Protein AF-A0AAV4AWX3-F1 (afdb_monomer)

Organism: NCBI:txid259542

Structure (mmCIF, N/CA/C/O backbone):
data_AF-A0AAV4AWX3-F1
#
_entry.id   AF-A0AAV4AWX3-F1
#
loop_
_atom_site.group_PDB
_atom_site.id
_atom_site.type_symbol
_atom_site.label_atom_id
_atom_site.label_alt_id
_atom_site.label_comp_id
_atom_site.label_asym_id
_atom_site.label_entity_id
_atom_site.label_seq_id
_atom_site.pdbx_PDB_ins_code
_atom_site.Cartn_x
_atom_site.Cartn_y
_atom_site.Cartn_z
_atom_site.occupancy
_atom_site.B_iso_or_equiv
_atom_site.auth_seq_id
_atom_site.auth_comp_id
_atom_site.auth_asym_id
_atom_site.auth_atom_id
_atom_site.pdbx_PDB_model_num
ATOM 1 N N . MET A 1 1 ? 16.567 2.671 -26.437 1.00 56.06 1 MET A N 1
ATOM 2 C CA . MET A 1 1 ? 15.657 2.953 -25.307 1.00 56.06 1 MET A CA 1
ATOM 3 C C . MET A 1 1 ? 14.662 4.004 -25.756 1.00 56.06 1 MET A C 1
ATOM 5 O O . MET A 1 1 ? 15.088 5.079 -26.160 1.00 56.06 1 MET A O 1
ATOM 9 N N . ASN A 1 2 ? 13.369 3.682 -25.748 1.00 68.31 2 ASN A N 1
ATOM 10 C CA . ASN A 1 2 ? 12.314 4.630 -26.107 1.00 68.31 2 ASN A CA 1
ATOM 11 C C . ASN A 1 2 ? 12.143 5.653 -24.974 1.00 68.31 2 ASN A C 1
ATOM 13 O O . ASN A 1 2 ? 12.174 5.275 -23.804 1.00 68.31 2 ASN A O 1
ATOM 17 N N . PHE A 1 3 ? 11.945 6.932 -25.306 1.00 68.88 3 PHE A N 1
ATOM 18 C CA . PHE A 1 3 ? 11.719 8.015 -24.333 1.00 68.88 3 PHE A CA 1
ATOM 19 C C . PHE A 1 3 ? 10.594 7.677 -23.328 1.00 68.88 3 PHE A C 1
ATOM 21 O O . PHE A 1 3 ? 10.719 7.952 -22.138 1.00 68.88 3 PHE A O 1
ATOM 28 N N . SER A 1 4 ? 9.561 6.963 -23.795 1.00 74.25 4 SER A N 1
ATOM 29 C CA . SER A 1 4 ? 8.458 6.419 -22.987 1.00 74.25 4 SER A CA 1
ATOM 30 C C . SER A 1 4 ? 8.923 5.558 -21.799 1.00 74.25 4 SER A C 1
ATOM 32 O O . SER A 1 4 ? 8.444 5.733 -20.679 1.00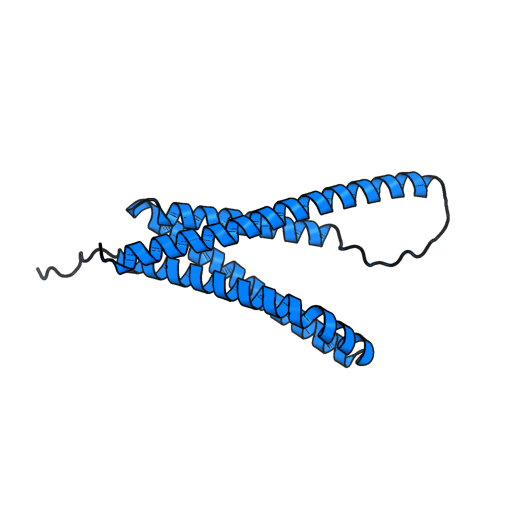 74.25 4 SER A O 1
ATOM 34 N N . SER A 1 5 ? 9.918 4.690 -22.008 1.00 78.25 5 SER A N 1
ATOM 35 C CA . SER A 1 5 ? 10.399 3.740 -20.994 1.00 78.25 5 SER A CA 1
ATOM 36 C C . SER A 1 5 ? 11.108 4.436 -19.830 1.00 78.25 5 SER A C 1
ATOM 38 O O . SER A 1 5 ? 10.926 4.095 -18.661 1.00 78.25 5 SER A O 1
ATOM 40 N N . ILE A 1 6 ? 11.893 5.471 -20.144 1.00 83.81 6 ILE A N 1
ATOM 41 C CA . ILE A 1 6 ? 12.617 6.262 -19.143 1.00 83.81 6 ILE A CA 1
ATOM 42 C C . ILE A 1 6 ? 11.616 7.030 -18.275 1.00 83.81 6 ILE A C 1
ATOM 44 O O . ILE A 1 6 ? 11.702 6.978 -17.048 1.00 83.81 6 ILE A O 1
ATOM 48 N N . CYS A 1 7 ? 10.628 7.683 -18.896 1.00 86.12 7 CYS A N 1
ATOM 49 C CA . CYS A 1 7 ? 9.566 8.379 -18.172 1.00 86.12 7 CYS A CA 1
ATOM 50 C C . CYS A 1 7 ? 8.780 7.432 -17.252 1.00 86.12 7 CYS A C 1
ATOM 52 O O . CYS A 1 7 ? 8.539 7.779 -16.096 1.00 86.12 7 CYS A O 1
ATOM 54 N N . CYS A 1 8 ? 8.436 6.228 -17.724 1.00 86.94 8 CYS A N 1
ATOM 55 C CA . CYS A 1 8 ? 7.712 5.234 -16.929 1.00 86.94 8 CYS A CA 1
ATOM 56 C C . CYS A 1 8 ? 8.514 4.775 -15.697 1.00 86.94 8 CYS A C 1
ATOM 58 O O . CYS A 1 8 ? 7.974 4.734 -14.592 1.00 86.94 8 CYS A O 1
ATOM 60 N N . ARG A 1 9 ? 9.824 4.527 -15.849 1.00 89.81 9 ARG A N 1
ATOM 61 C CA . ARG A 1 9 ? 10.717 4.174 -14.729 1.00 89.81 9 ARG A CA 1
ATOM 62 C C . ARG A 1 9 ? 10.801 5.285 -13.682 1.00 89.81 9 ARG A C 1
ATOM 64 O O . ARG A 1 9 ? 10.639 5.012 -12.496 1.00 89.81 9 ARG A O 1
ATOM 71 N N . PHE A 1 10 ? 11.006 6.538 -14.097 1.00 90.75 10 PHE A N 1
ATOM 72 C CA . PHE A 1 10 ? 11.053 7.677 -13.167 1.00 90.75 10 PHE A CA 1
ATOM 73 C C . PHE A 1 10 ? 9.728 7.888 -12.431 1.00 90.75 10 PHE A C 1
ATOM 75 O O . PHE A 1 10 ? 9.718 8.156 -11.226 1.00 90.75 10 PHE A O 1
ATOM 82 N N . PHE A 1 11 ? 8.615 7.745 -13.146 1.00 91.75 11 PHE A N 1
ATOM 83 C CA . PHE A 1 11 ? 7.279 7.813 -12.569 1.00 91.75 11 PHE A CA 1
ATOM 84 C C . PHE A 1 11 ? 7.060 6.712 -11.524 1.00 91.75 11 PHE A C 1
ATOM 86 O O . PHE A 1 11 ? 6.659 7.013 -10.399 1.00 91.75 11 PHE A O 1
ATOM 93 N N . LEU A 1 12 ? 7.407 5.462 -11.852 1.00 92.06 12 LEU A N 1
ATOM 94 C CA . LEU A 1 12 ? 7.281 4.329 -10.937 1.00 92.06 12 LEU A CA 1
ATOM 95 C C . LEU A 1 12 ? 8.134 4.524 -9.676 1.00 92.06 12 LEU A C 1
ATOM 97 O O . LEU A 1 12 ? 7.641 4.302 -8.571 1.00 92.06 12 LEU A O 1
ATOM 101 N N . VAL A 1 13 ? 9.375 4.999 -9.818 1.00 94.06 13 VAL A N 1
ATOM 102 C CA . VAL A 1 13 ? 10.249 5.318 -8.674 1.00 94.06 13 VAL A CA 1
ATOM 103 C C . VAL A 1 13 ? 9.636 6.413 -7.805 1.00 94.06 13 VAL A C 1
ATOM 105 O O . VAL A 1 13 ? 9.622 6.285 -6.584 1.00 94.06 13 VAL A O 1
ATOM 108 N N . THR A 1 14 ? 9.091 7.465 -8.418 1.00 94.69 14 THR A N 1
ATOM 109 C CA . THR A 1 14 ? 8.509 8.600 -7.690 1.00 94.69 14 THR A CA 1
ATOM 110 C C . THR A 1 14 ? 7.284 8.173 -6.885 1.00 94.69 14 THR A C 1
ATOM 112 O O . THR A 1 14 ? 7.194 8.492 -5.701 1.00 94.69 14 THR A O 1
ATOM 115 N N . ILE A 1 15 ? 6.367 7.400 -7.478 1.00 93.81 15 ILE A N 1
ATOM 116 C CA . ILE A 1 15 ? 5.193 6.902 -6.749 1.00 93.81 15 ILE A CA 1
ATOM 117 C C . ILE A 1 15 ? 5.610 5.945 -5.631 1.00 93.81 15 ILE A C 1
ATOM 119 O O . ILE A 1 15 ? 5.149 6.101 -4.504 1.00 93.81 15 ILE A O 1
ATOM 123 N N . ASN A 1 16 ? 6.510 4.992 -5.896 1.00 94.06 16 ASN A N 1
ATOM 124 C CA . ASN A 1 16 ? 6.987 4.076 -4.854 1.00 94.06 16 ASN A CA 1
ATOM 125 C C . ASN A 1 16 ? 7.718 4.803 -3.721 1.00 94.06 16 ASN A C 1
ATOM 127 O O . ASN A 1 16 ? 7.613 4.381 -2.577 1.00 94.06 16 ASN A O 1
ATOM 131 N N . LEU A 1 17 ? 8.404 5.915 -3.995 1.00 95.38 17 LEU A N 1
ATOM 132 C CA . LEU A 1 17 ? 9.012 6.732 -2.948 1.00 95.38 17 LEU A CA 1
ATOM 133 C C . LEU A 1 17 ? 7.954 7.413 -2.066 1.00 95.38 17 LEU A C 1
ATOM 135 O O . LEU A 1 17 ? 8.098 7.430 -0.846 1.00 95.38 17 LEU A O 1
ATOM 139 N N . ILE A 1 18 ? 6.881 7.939 -2.664 1.00 93.62 18 ILE A N 1
ATOM 140 C CA . ILE A 1 18 ? 5.762 8.534 -1.916 1.00 93.62 18 ILE A CA 1
ATOM 141 C C . ILE A 1 18 ? 5.104 7.472 -1.027 1.00 93.62 18 ILE A C 1
ATOM 143 O O . ILE A 1 18 ? 4.940 7.690 0.173 1.00 93.62 18 ILE A O 1
ATOM 147 N N . VAL A 1 19 ? 4.776 6.308 -1.593 1.00 92.44 19 VAL A N 1
ATOM 148 C CA . VAL A 1 19 ? 4.147 5.203 -0.852 1.00 92.44 19 VAL A CA 1
ATOM 149 C C . VAL A 1 19 ? 5.084 4.651 0.230 1.00 92.44 19 VAL A C 1
ATOM 151 O O . VAL A 1 19 ? 4.631 4.367 1.336 1.00 92.44 19 VAL A O 1
ATOM 154 N N . LEU A 1 20 ? 6.397 4.601 -0.018 1.00 95.06 20 LEU A N 1
ATOM 155 C CA . LEU A 1 20 ? 7.395 4.232 0.989 1.00 95.06 20 LEU A CA 1
ATOM 156 C C . LEU A 1 20 ? 7.380 5.190 2.186 1.00 95.06 20 LEU A C 1
ATOM 158 O O . LEU A 1 20 ? 7.407 4.733 3.326 1.00 95.06 20 LEU A O 1
ATOM 162 N N . ILE A 1 21 ? 7.309 6.504 1.949 1.00 94.81 21 ILE A N 1
ATOM 163 C CA . ILE A 1 21 ? 7.209 7.495 3.032 1.00 94.81 21 ILE A CA 1
ATOM 164 C C . ILE A 1 21 ? 5.951 7.233 3.869 1.00 94.81 21 ILE A C 1
ATOM 166 O O . ILE A 1 21 ? 6.035 7.208 5.097 1.00 94.81 21 ILE A O 1
ATOM 170 N N . PHE A 1 22 ? 4.807 6.965 3.231 1.00 91.38 22 PHE A N 1
ATOM 171 C CA . PHE A 1 22 ? 3.586 6.583 3.948 1.00 91.38 22 PHE A CA 1
ATOM 172 C C . PHE A 1 22 ? 3.759 5.289 4.751 1.00 91.38 22 PHE A C 1
ATOM 174 O O . PHE A 1 22 ? 3.390 5.255 5.925 1.00 91.38 22 PHE A O 1
ATOM 181 N N . GLY A 1 23 ? 4.374 4.256 4.171 1.00 92.94 23 GLY A N 1
ATOM 182 C CA . GLY A 1 23 ? 4.681 3.004 4.864 1.00 92.94 23 GLY A CA 1
ATOM 183 C C . GLY A 1 23 ? 5.539 3.221 6.113 1.00 92.94 23 GLY A C 1
ATOM 184 O O . GLY A 1 23 ? 5.206 2.723 7.189 1.0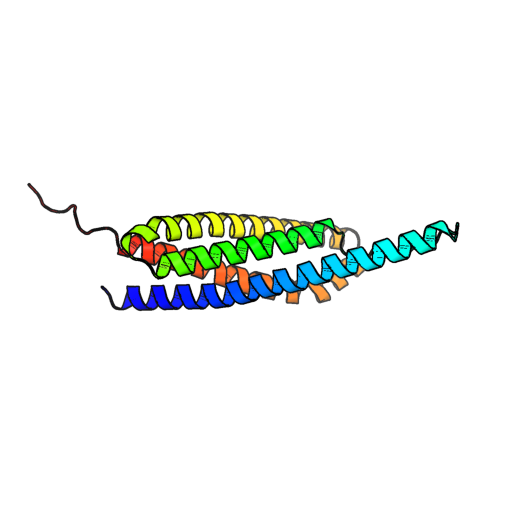0 92.94 23 GLY A O 1
ATOM 185 N N . VAL A 1 24 ? 6.585 4.044 6.015 1.00 95.88 24 VAL A N 1
ATOM 186 C CA . VAL A 1 24 ? 7.445 4.403 7.155 1.00 95.88 24 VAL A CA 1
ATOM 187 C C . VAL A 1 24 ? 6.665 5.166 8.226 1.00 95.88 24 VAL A C 1
ATOM 189 O O . VAL A 1 24 ? 6.804 4.859 9.411 1.00 95.88 24 VAL A O 1
ATOM 192 N N . LEU A 1 25 ? 5.804 6.114 7.844 1.00 94.00 25 LEU A N 1
ATOM 193 C CA . LEU A 1 25 ? 4.949 6.830 8.798 1.00 94.00 25 LEU A CA 1
ATOM 194 C C . LEU A 1 25 ? 3.987 5.882 9.530 1.00 94.00 25 LEU A C 1
ATOM 196 O O . LEU A 1 25 ? 3.813 6.011 10.743 1.00 94.00 25 LEU A O 1
ATOM 200 N N . ILE A 1 26 ? 3.410 4.899 8.829 1.00 92.62 26 ILE A N 1
ATOM 201 C CA . ILE A 1 26 ? 2.574 3.853 9.439 1.00 92.62 26 ILE A CA 1
ATOM 202 C C . ILE A 1 26 ? 3.387 3.041 10.453 1.00 92.62 26 ILE A C 1
ATOM 204 O O . ILE A 1 26 ? 2.909 2.806 11.562 1.00 92.62 26 ILE A O 1
ATOM 208 N N . ILE A 1 27 ? 4.621 2.656 10.117 1.00 94.94 27 ILE A N 1
ATOM 209 C CA . ILE A 1 27 ? 5.500 1.900 11.021 1.00 94.94 27 ILE A CA 1
ATOM 210 C C . ILE A 1 27 ? 5.818 2.707 12.284 1.00 94.94 27 ILE A C 1
ATOM 212 O O . ILE A 1 27 ? 5.694 2.182 13.393 1.00 94.94 27 ILE A O 1
ATOM 216 N N . VAL A 1 28 ? 6.203 3.978 12.138 1.00 96.06 28 VAL A N 1
ATOM 217 C CA . VAL A 1 28 ? 6.548 4.857 13.269 1.00 96.06 28 VAL A CA 1
ATOM 218 C C . VAL A 1 28 ? 5.340 5.067 14.183 1.00 96.06 28 VAL A C 1
ATOM 220 O O . VAL A 1 28 ? 5.442 4.874 15.398 1.00 96.06 28 VAL A O 1
ATOM 223 N N . ASN A 1 29 ? 4.180 5.392 13.609 1.00 92.31 29 ASN A N 1
ATOM 224 C CA . ASN A 1 29 ? 2.951 5.595 14.375 1.00 92.31 29 ASN A CA 1
ATOM 225 C C . ASN A 1 29 ? 2.476 4.299 15.042 1.00 92.31 29 ASN A C 1
ATOM 227 O O . ASN A 1 29 ? 2.130 4.308 16.223 1.00 92.31 29 ASN A O 1
ATOM 231 N N . GLY A 1 30 ? 2.511 3.174 14.323 1.00 91.94 30 GLY A N 1
ATOM 232 C CA . GLY A 1 30 ? 2.124 1.865 14.847 1.00 91.94 30 GLY A CA 1
ATOM 233 C C . GLY A 1 30 ? 3.023 1.412 15.996 1.00 91.94 30 GLY A C 1
ATOM 234 O O . GLY A 1 30 ? 2.527 0.991 17.038 1.00 91.94 30 GLY A O 1
ATOM 235 N N . THR A 1 31 ? 4.340 1.575 15.856 1.00 94.12 31 THR A N 1
ATOM 236 C CA . THR A 1 31 ? 5.308 1.235 16.912 1.00 94.12 31 THR A CA 1
ATOM 237 C C . THR A 1 31 ? 5.103 2.107 18.150 1.00 94.12 31 THR A C 1
ATOM 239 O O . THR A 1 31 ? 5.056 1.588 19.264 1.00 94.12 31 THR A O 1
ATOM 242 N N . THR A 1 32 ? 4.902 3.415 17.964 1.00 94.06 32 THR A N 1
ATOM 243 C CA . THR A 1 32 ? 4.625 4.351 19.068 1.00 94.06 32 THR A CA 1
ATOM 244 C C . THR A 1 32 ? 3.327 3.987 19.793 1.00 94.06 32 THR A C 1
ATOM 246 O O . THR A 1 32 ? 3.294 3.930 21.021 1.00 94.06 32 THR A O 1
ATOM 249 N N . ALA A 1 33 ? 2.266 3.659 19.049 1.00 90.12 33 ALA A N 1
ATOM 250 C CA . ALA A 1 33 ? 0.998 3.219 19.624 1.00 90.12 33 ALA A CA 1
ATOM 251 C C . ALA A 1 33 ? 1.136 1.907 20.416 1.00 90.12 33 ALA A C 1
ATOM 253 O O . ALA A 1 33 ? 0.541 1.774 21.483 1.00 90.12 33 ALA A O 1
ATOM 254 N N . ILE A 1 34 ? 1.943 0.958 19.932 1.00 91.38 34 ILE A N 1
ATOM 255 C CA . ILE A 1 34 ? 2.225 -0.307 20.628 1.00 91.38 34 ILE A CA 1
ATOM 256 C C . ILE A 1 34 ? 2.974 -0.067 21.944 1.00 91.38 34 ILE A C 1
ATOM 258 O O . ILE A 1 34 ? 2.621 -0.678 22.955 1.00 91.38 34 ILE A O 1
ATOM 262 N N . ILE A 1 35 ? 3.981 0.813 21.947 1.00 91.44 35 ILE A N 1
ATOM 263 C CA . ILE A 1 35 ? 4.739 1.169 23.158 1.00 91.44 35 ILE A CA 1
ATOM 264 C C . ILE A 1 35 ? 3.799 1.796 24.191 1.00 91.44 35 ILE A C 1
ATOM 266 O O . ILE A 1 35 ? 3.699 1.285 25.306 1.00 91.44 35 ILE A O 1
ATOM 270 N N . ASN A 1 36 ? 3.024 2.806 23.789 1.00 89.81 36 ASN A N 1
ATOM 271 C CA . ASN A 1 36 ? 2.065 3.473 24.672 1.00 89.81 36 ASN A CA 1
ATOM 272 C C . ASN A 1 36 ? 0.999 2.501 25.203 1.00 89.81 36 ASN A C 1
ATOM 274 O O . ASN A 1 36 ? 0.631 2.552 26.375 1.00 89.81 36 ASN A O 1
ATOM 278 N N . TYR A 1 37 ? 0.503 1.587 24.361 1.00 86.44 37 TYR A N 1
ATOM 279 C CA . TYR A 1 37 ? -0.448 0.559 24.789 1.00 86.44 37 TYR A CA 1
ATOM 280 C C . TYR A 1 37 ? 0.156 -0.354 25.864 1.00 86.44 37 TYR A C 1
ATOM 282 O O . TYR A 1 37 ? -0.513 -0.684 26.847 1.00 86.44 37 TYR A O 1
ATOM 290 N N . LYS A 1 38 ? 1.425 -0.747 25.700 1.00 85.88 38 LYS A N 1
ATOM 291 C CA . LYS A 1 38 ? 2.133 -1.593 26.664 1.00 85.88 38 LYS A CA 1
ATOM 292 C C . LYS A 1 38 ? 2.344 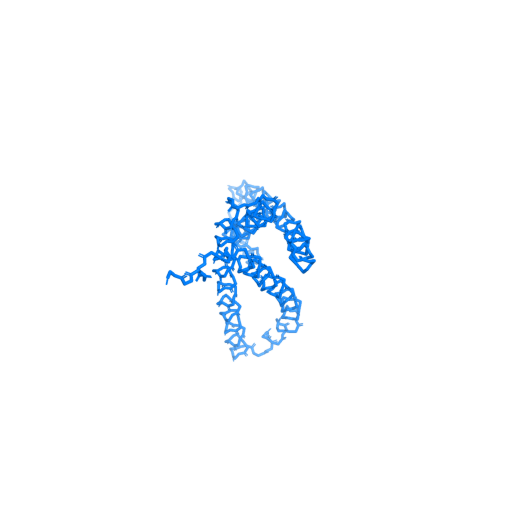-0.874 28.001 1.00 85.88 38 LYS A C 1
ATOM 294 O O . LYS A 1 38 ? 1.995 -1.444 29.031 1.00 85.88 38 LYS A O 1
ATOM 299 N N . GLU A 1 39 ? 2.825 0.368 27.984 1.00 86.44 39 GLU A N 1
ATOM 300 C CA . GLU A 1 39 ? 3.041 1.175 29.198 1.00 86.44 39 GLU A CA 1
ATOM 301 C C . GLU A 1 39 ? 1.736 1.423 29.973 1.00 86.44 39 GLU A C 1
ATOM 303 O O . GLU A 1 39 ? 1.680 1.264 31.197 1.00 86.44 39 GLU A O 1
ATOM 308 N N . ASN A 1 40 ? 0.646 1.724 29.263 1.00 82.00 40 ASN A N 1
ATOM 309 C CA . ASN A 1 40 ? -0.669 1.910 29.879 1.00 82.00 40 ASN A CA 1
ATOM 310 C C . ASN A 1 40 ? -1.237 0.600 30.452 1.00 82.00 40 ASN A C 1
ATOM 312 O O . ASN A 1 40 ? -1.900 0.606 31.483 1.00 82.00 40 ASN A O 1
ATOM 316 N N . THR A 1 41 ? -0.958 -0.546 29.827 1.00 77.56 41 THR A N 1
ATOM 317 C CA . THR A 1 41 ? -1.424 -1.845 30.340 1.00 77.56 41 THR A CA 1
ATOM 318 C C . THR A 1 41 ? -0.635 -2.287 31.577 1.00 77.56 41 THR A C 1
ATOM 320 O O . THR A 1 41 ? -1.213 -2.836 32.516 1.00 77.56 41 THR A O 1
ATOM 323 N N . GLU A 1 42 ? 0.681 -2.068 31.597 1.00 75.25 42 GLU A N 1
ATOM 324 C CA . GLU A 1 42 ? 1.537 -2.422 32.738 1.00 75.25 42 GLU A CA 1
ATOM 325 C C . GLU A 1 42 ? 1.254 -1.538 33.962 1.00 75.25 42 GLU A C 1
ATOM 327 O O . GLU A 1 42 ? 1.134 -2.060 35.072 1.00 75.25 42 GLU A O 1
ATOM 332 N N . SER A 1 43 ? 1.041 -0.234 33.760 1.00 68.12 43 SER A N 1
ATOM 333 C CA . SER A 1 43 ? 0.640 0.684 34.837 1.00 68.12 43 SER A CA 1
ATOM 334 C C . SER A 1 43 ? -0.738 0.345 35.419 1.00 68.12 43 SER A C 1
ATOM 336 O O . SER A 1 43 ? -0.899 0.344 36.639 1.00 68.12 43 SER A O 1
ATOM 338 N N . VAL A 1 44 ? -1.716 -0.033 34.587 1.00 63.41 44 VAL A N 1
ATOM 339 C CA . VAL A 1 44 ? -3.037 -0.475 35.068 1.00 63.41 44 VAL A CA 1
ATOM 340 C C . VAL A 1 44 ? -2.940 -1.788 35.850 1.00 63.41 44 VAL A C 1
ATOM 342 O O . VAL A 1 44 ? -3.540 -1.892 36.917 1.00 63.41 44 VAL A O 1
ATOM 345 N N . LYS A 1 45 ? -2.136 -2.766 35.404 1.00 60.69 45 LYS A N 1
ATOM 346 C CA . LYS A 1 45 ? -1.936 -4.021 36.157 1.00 60.69 45 LYS A CA 1
ATOM 347 C C . LYS A 1 45 ? -1.339 -3.793 37.547 1.00 60.69 45 LYS A C 1
ATOM 349 O O . LYS A 1 45 ? -1.792 -4.431 38.493 1.00 60.69 45 LYS A O 1
ATOM 354 N N . GLN A 1 46 ? -0.387 -2.866 37.686 1.00 59.19 46 GLN A N 1
ATOM 355 C CA . GLN A 1 46 ? 0.184 -2.514 38.992 1.00 59.19 46 GLN A CA 1
ATOM 356 C C . GLN A 1 46 ? -0.825 -1.844 39.937 1.00 59.19 46 GLN A C 1
ATOM 358 O O . GLN A 1 46 ? -0.734 -2.024 41.149 1.00 59.19 46 GLN A O 1
ATOM 363 N N . VAL A 1 47 ? -1.799 -1.093 39.413 1.00 57.84 47 VAL A N 1
ATOM 364 C CA . VAL A 1 47 ? -2.830 -0.432 40.233 1.00 57.84 47 VAL A CA 1
ATOM 365 C C . VAL A 1 47 ? -3.983 -1.387 40.571 1.00 57.84 47 VAL A C 1
ATOM 367 O O . VAL A 1 47 ? -4.484 -1.372 41.697 1.00 57.84 47 VAL A O 1
ATOM 370 N N . SER A 1 48 ? -4.374 -2.269 39.646 1.00 52.78 48 SER A N 1
ATOM 371 C CA . SER A 1 48 ? -5.453 -3.248 39.851 1.00 52.78 48 SER A CA 1
ATOM 372 C C . SER A 1 48 ? -5.102 -4.359 40.846 1.00 52.78 48 SER A C 1
ATOM 374 O O . SER A 1 48 ? -6.001 -4.866 41.511 1.00 52.78 48 SER A O 1
ATOM 376 N N . GLU A 1 49 ? -3.820 -4.694 41.035 1.00 54.91 49 GLU A N 1
ATOM 377 C CA . GLU A 1 49 ? -3.395 -5.579 42.136 1.00 54.91 49 GLU A CA 1
ATOM 378 C C . GLU A 1 49 ? -3.622 -4.958 43.527 1.00 54.91 49 GLU A C 1
ATOM 380 O O . GLU A 1 49 ? -3.660 -5.678 44.524 1.00 54.91 49 GLU A O 1
ATOM 385 N N . SER A 1 50 ? -3.844 -3.640 43.608 1.00 52.31 50 SER A N 1
ATOM 386 C CA . SER A 1 50 ? -4.054 -2.930 44.872 1.00 52.31 50 SER A CA 1
ATOM 387 C C . SER A 1 50 ? -5.508 -2.506 45.131 1.00 52.31 50 SER A C 1
ATOM 389 O O . SER A 1 50 ? -5.805 -2.064 46.244 1.00 52.31 50 SER A O 1
ATOM 391 N N . GLN A 1 51 ? -6.428 -2.634 44.164 1.00 48.72 51 GLN A N 1
ATOM 392 C CA . GLN A 1 51 ? -7.838 -2.250 44.328 1.00 48.72 51 GLN A CA 1
ATOM 393 C C . GLN A 1 51 ? -8.793 -3.251 43.663 1.00 48.72 51 GLN A C 1
ATOM 395 O O . GLN A 1 51 ? -9.000 -3.264 42.454 1.00 48.72 51 GLN A O 1
ATOM 400 N N . ASN A 1 52 ? -9.425 -4.065 44.508 1.00 47.28 52 ASN A N 1
ATOM 401 C CA . ASN A 1 52 ? -10.441 -5.057 44.170 1.00 47.28 52 ASN A CA 1
ATOM 402 C C . ASN A 1 52 ? -11.808 -4.382 43.914 1.00 47.28 52 ASN A C 1
ATOM 404 O O . ASN A 1 52 ? -12.754 -4.587 44.673 1.00 47.28 52 ASN A O 1
ATOM 408 N N . HIS A 1 53 ? -11.908 -3.521 42.896 1.00 46.81 53 HIS A N 1
ATOM 409 C CA . HIS A 1 53 ? -13.180 -2.917 42.496 1.00 46.81 53 HIS A CA 1
ATOM 410 C C . HIS A 1 53 ? -13.397 -2.965 40.982 1.00 46.81 53 HIS A C 1
ATOM 412 O O . HIS A 1 53 ? -12.673 -2.361 40.195 1.00 46.81 53 HIS A O 1
ATOM 418 N N . THR A 1 54 ? -14.457 -3.686 40.621 1.00 48.12 54 THR A N 1
ATOM 419 C CA . THR A 1 54 ? -15.206 -3.642 39.365 1.00 48.12 54 THR A CA 1
ATOM 420 C C . THR A 1 54 ? -15.437 -2.200 38.923 1.00 48.12 54 THR A C 1
ATOM 422 O O . THR A 1 54 ? -16.236 -1.482 39.522 1.00 48.12 54 THR A O 1
ATOM 425 N N . SER A 1 55 ? -14.745 -1.789 37.864 1.00 45.53 55 SER A N 1
ATOM 426 C CA . SER A 1 55 ? -15.078 -0.595 37.097 1.00 45.53 55 SER A CA 1
ATOM 427 C C . SER A 1 55 ? -15.199 -1.019 35.641 1.00 45.53 55 SER A C 1
ATOM 429 O O . SER A 1 55 ? -14.204 -1.374 35.007 1.00 45.53 55 SER A O 1
ATOM 431 N N . ASP A 1 56 ? -16.437 -1.044 35.155 1.00 49.91 56 ASP A N 1
ATOM 432 C CA . ASP A 1 56 ? -16.776 -1.220 33.748 1.00 49.91 56 ASP A CA 1
ATOM 433 C C . ASP A 1 56 ? -16.209 -0.026 32.964 1.00 49.91 56 ASP A C 1
ATOM 435 O O . ASP A 1 56 ? -16.803 1.053 32.914 1.00 49.91 56 ASP A O 1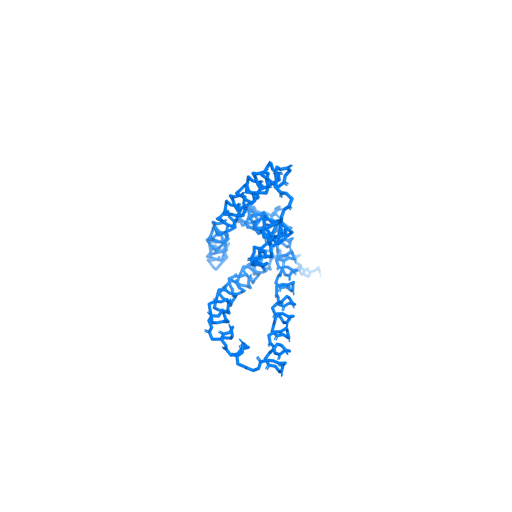
ATOM 439 N N . ALA A 1 57 ? -15.009 -0.189 32.406 1.00 45.84 57 ALA A N 1
ATOM 440 C CA . ALA A 1 57 ? -14.382 0.806 31.545 1.00 45.84 57 ALA A CA 1
ATOM 441 C C . ALA A 1 57 ? -14.820 0.595 30.081 1.00 45.84 57 ALA A C 1
ATOM 443 O O . ALA A 1 57 ? -14.938 -0.547 29.636 1.00 45.84 57 ALA A O 1
ATOM 444 N N . PRO A 1 58 ? -15.056 1.675 29.315 1.00 43.69 58 PRO A N 1
ATOM 445 C CA . PRO A 1 58 ? -15.535 1.586 27.940 1.00 43.69 58 PRO A CA 1
ATOM 446 C C . PRO A 1 58 ? -14.477 0.973 27.007 1.00 43.69 58 PRO A C 1
ATOM 448 O O . PRO A 1 58 ? -13.376 1.501 26.852 1.00 43.69 58 PRO A O 1
ATOM 451 N N . ASP A 1 59 ? -14.853 -0.129 26.356 1.00 45.62 59 ASP A N 1
ATOM 452 C CA . ASP A 1 59 ? -14.091 -0.897 25.360 1.00 45.62 59 ASP A CA 1
ATOM 453 C C . ASP A 1 59 ? -13.926 -0.138 24.023 1.00 45.62 59 ASP A C 1
ATOM 455 O O . ASP A 1 59 ? -14.461 -0.525 22.983 1.00 45.62 59 ASP A O 1
ATOM 459 N N . THR A 1 60 ? -13.196 0.979 24.014 1.00 52.69 60 THR A N 1
ATOM 460 C CA . THR A 1 60 ? -12.891 1.721 22.768 1.00 52.69 60 THR A CA 1
ATOM 461 C C . THR A 1 60 ? -11.408 1.772 22.410 1.00 52.69 60 THR A C 1
ATOM 463 O O . THR A 1 60 ? -11.045 2.352 21.385 1.00 52.69 60 THR A O 1
ATOM 466 N N . ALA A 1 61 ? -10.530 1.121 23.181 1.00 58.56 61 ALA A N 1
ATOM 467 C CA . ALA A 1 61 ? -9.126 0.995 22.803 1.00 58.56 61 ALA A CA 1
ATOM 468 C C . ALA A 1 61 ? -8.964 -0.016 21.646 1.00 58.56 61 ALA A C 1
ATOM 470 O O . ALA A 1 61 ? -9.470 -1.139 21.738 1.00 58.56 61 ALA A O 1
ATOM 471 N N . PRO A 1 62 ? -8.241 0.325 20.560 1.00 62.53 62 PRO A N 1
ATOM 472 C CA . PRO A 1 62 ? -7.949 -0.636 19.504 1.00 62.53 62 PRO A CA 1
ATOM 473 C C . PRO A 1 62 ? -7.204 -1.831 20.100 1.00 62.53 62 PRO A C 1
ATOM 475 O O . PRO A 1 62 ? -6.219 -1.670 20.823 1.00 62.53 62 PRO A O 1
ATOM 478 N N . SER A 1 63 ? -7.678 -3.046 19.805 1.00 80.38 63 SER A N 1
ATOM 479 C CA . SER A 1 63 ? -7.033 -4.249 20.332 1.00 80.38 63 SER A CA 1
ATOM 480 C C . SER A 1 63 ? -5.569 -4.302 19.888 1.00 80.38 63 SER A C 1
ATOM 482 O O . SER A 1 63 ? -5.249 -3.990 18.738 1.00 80.38 63 SER A O 1
ATOM 484 N N . TYR A 1 64 ? -4.680 -4.765 20.769 1.00 82.81 64 TYR A N 1
ATOM 485 C CA . TYR A 1 64 ? -3.255 -4.953 20.472 1.00 82.81 64 TYR A CA 1
ATOM 486 C C . TYR A 1 64 ? -3.008 -5.679 19.134 1.00 82.81 64 TYR A C 1
ATOM 488 O O . TYR A 1 64 ? -2.091 -5.346 18.388 1.00 82.81 64 TYR A O 1
ATOM 496 N N . LYS A 1 65 ? -3.883 -6.633 18.782 1.00 86.50 65 LYS A N 1
ATOM 497 C CA . LYS A 1 65 ? -3.829 -7.378 17.515 1.00 86.50 65 LYS A CA 1
ATOM 498 C C . LYS A 1 65 ? -3.975 -6.474 16.288 1.00 86.50 65 LYS A C 1
ATOM 500 O O . LYS A 1 65 ? -3.260 -6.673 15.313 1.00 86.50 65 LYS A O 1
ATOM 505 N N . VAL A 1 66 ? -4.867 -5.484 16.335 1.00 84.69 66 VAL A N 1
ATOM 506 C CA . VAL A 1 66 ? -5.080 -4.535 15.229 1.00 84.69 66 VAL A CA 1
ATOM 507 C C . VAL A 1 66 ? -3.834 -3.678 15.018 1.00 84.69 66 VAL A C 1
ATOM 509 O O . VAL A 1 66 ? -3.403 -3.513 13.881 1.00 84.69 66 VAL A O 1
ATOM 512 N N . LEU A 1 67 ? -3.199 -3.210 16.098 1.00 87.50 67 LEU A N 1
ATOM 513 C CA . LEU A 1 67 ? -1.957 -2.432 16.010 1.00 87.50 67 LEU A CA 1
ATOM 514 C C . LEU A 1 67 ? -0.818 -3.232 15.358 1.00 87.50 67 LEU A C 1
ATOM 516 O O . LEU A 1 67 ? -0.100 -2.705 14.510 1.00 87.50 67 LEU A O 1
ATOM 520 N N . ILE A 1 68 ? -0.687 -4.518 15.699 1.00 91.06 68 ILE A N 1
ATOM 521 C CA . ILE A 1 68 ? 0.303 -5.412 15.078 1.00 91.06 68 ILE A CA 1
ATOM 522 C C . ILE A 1 68 ? 0.014 -5.619 13.587 1.00 91.06 68 ILE A C 1
ATOM 524 O O . ILE A 1 68 ? 0.942 -5.578 12.785 1.00 91.06 68 ILE A O 1
ATOM 528 N N . ILE A 1 69 ? -1.251 -5.802 13.195 1.00 89.81 69 ILE A N 1
ATOM 529 C CA . ILE A 1 69 ? -1.626 -5.950 11.778 1.00 89.81 69 ILE A CA 1
ATOM 530 C C . ILE A 1 69 ? -1.248 -4.693 10.985 1.00 89.81 69 ILE A C 1
ATOM 532 O O . ILE A 1 69 ? -0.634 -4.810 9.926 1.00 89.81 69 ILE A O 1
ATOM 536 N N . VAL A 1 70 ? -1.549 -3.503 11.514 1.00 89.25 70 VAL A N 1
ATOM 537 C CA . VAL A 1 70 ? -1.184 -2.221 10.886 1.00 89.25 70 VAL A CA 1
ATOM 538 C C . VAL A 1 70 ? 0.335 -2.095 10.726 1.00 89.25 70 VAL A C 1
ATOM 540 O O . VAL A 1 70 ? 0.812 -1.680 9.670 1.00 89.25 70 VAL A O 1
ATOM 543 N N . LEU A 1 71 ? 1.106 -2.509 11.737 1.00 93.25 71 LEU A N 1
ATOM 544 C CA . LEU A 1 71 ? 2.568 -2.510 11.675 1.00 93.25 71 LEU A CA 1
ATOM 545 C C . LEU A 1 71 ? 3.095 -3.458 10.586 1.00 93.25 71 LEU A C 1
ATOM 547 O O . LEU A 1 71 ? 3.929 -3.056 9.775 1.00 93.25 71 LEU A O 1
ATOM 551 N N . VAL A 1 72 ? 2.601 -4.700 10.545 1.00 94.25 72 VAL A N 1
ATOM 552 C CA . VAL A 1 72 ? 3.000 -5.701 9.537 1.00 94.25 72 VAL A CA 1
ATOM 553 C C . VAL A 1 72 ? 2.669 -5.216 8.129 1.00 94.25 72 VAL A C 1
ATOM 555 O O . VAL A 1 72 ? 3.499 -5.347 7.230 1.00 94.25 72 VAL A O 1
ATOM 558 N N . TYR A 1 73 ? 1.495 -4.610 7.947 1.00 91.69 73 TYR A N 1
ATOM 559 C CA . TYR A 1 73 ? 1.092 -4.013 6.678 1.00 91.69 73 TYR A CA 1
ATOM 560 C C . TYR A 1 73 ? 2.056 -2.894 6.248 1.00 91.69 73 TYR A C 1
ATOM 562 O O . TYR A 1 73 ? 2.571 -2.932 5.132 1.00 91.69 73 TYR A O 1
ATOM 570 N N . GLY A 1 74 ? 2.397 -1.961 7.146 1.00 93.19 74 GLY A N 1
ATOM 571 C CA . GLY A 1 74 ? 3.360 -0.892 6.851 1.00 93.19 74 GLY A CA 1
ATOM 572 C C . GLY A 1 74 ? 4.752 -1.413 6.467 1.00 93.19 74 GLY A C 1
ATOM 573 O O . GLY A 1 74 ? 5.382 -0.892 5.540 1.00 93.19 74 GLY A O 1
ATOM 574 N N . VAL A 1 75 ? 5.223 -2.478 7.128 1.00 96.25 75 VAL A N 1
ATOM 575 C CA . VAL A 1 75 ? 6.490 -3.152 6.787 1.00 96.25 75 VAL A CA 1
ATOM 576 C C . VAL A 1 75 ? 6.414 -3.807 5.410 1.00 96.25 75 VAL A C 1
ATOM 578 O O . VAL A 1 75 ? 7.311 -3.593 4.594 1.00 96.25 75 VAL A O 1
ATOM 581 N N . ALA A 1 76 ? 5.355 -4.569 5.127 1.00 94.12 76 ALA A N 1
ATOM 582 C CA . ALA A 1 76 ? 5.169 -5.221 3.833 1.00 94.12 76 ALA A CA 1
ATOM 583 C C . ALA A 1 76 ? 5.139 -4.196 2.688 1.00 94.12 76 ALA A C 1
ATOM 585 O O . ALA A 1 76 ? 5.867 -4.352 1.707 1.00 94.12 76 ALA A O 1
ATOM 586 N N . LEU A 1 77 ? 4.384 -3.108 2.862 1.00 93.12 77 LEU A N 1
ATOM 587 C CA . LEU A 1 77 ? 4.296 -2.011 1.900 1.00 93.12 77 LEU A 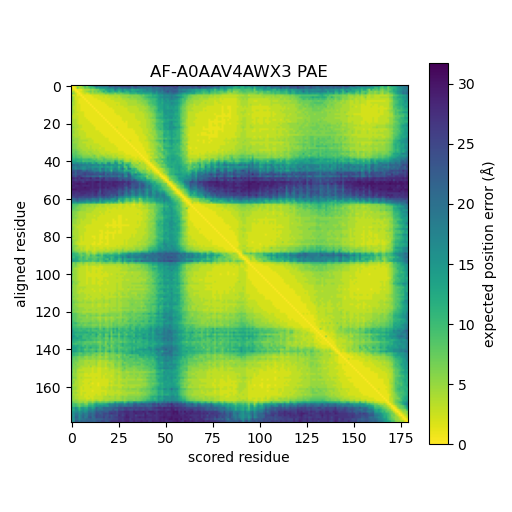CA 1
ATOM 588 C C . LEU A 1 77 ? 5.666 -1.365 1.644 1.00 93.12 77 LEU A C 1
ATOM 590 O O . LEU A 1 77 ? 6.066 -1.166 0.497 1.00 93.12 77 LEU A O 1
ATOM 594 N N . SER A 1 78 ? 6.425 -1.100 2.710 1.00 95.50 78 SER A N 1
ATOM 595 C CA . SER A 1 78 ? 7.763 -0.505 2.607 1.00 95.50 78 SER A CA 1
ATOM 596 C C . SER A 1 78 ? 8.739 -1.420 1.861 1.00 95.50 78 SER A C 1
ATOM 598 O O . SER A 1 78 ? 9.486 -0.960 0.996 1.00 95.50 78 SER A O 1
ATOM 600 N N . LEU A 1 79 ? 8.716 -2.726 2.149 1.00 96.12 79 LEU A N 1
ATOM 601 C CA . LEU A 1 79 ? 9.566 -3.708 1.472 1.00 96.12 79 LEU A CA 1
ATOM 602 C C . LEU A 1 79 ? 9.227 -3.836 -0.018 1.00 96.12 79 LEU A C 1
ATOM 604 O O . LEU A 1 79 ? 10.139 -3.915 -0.842 1.00 96.12 79 LEU A O 1
ATOM 608 N N . LEU A 1 80 ? 7.942 -3.812 -0.376 1.00 95.00 80 LEU A N 1
ATOM 609 C CA . LEU A 1 80 ? 7.515 -3.850 -1.775 1.00 95.00 80 LEU A CA 1
ATOM 610 C C . LEU A 1 80 ? 7.912 -2.586 -2.534 1.00 95.00 80 LEU A C 1
ATOM 612 O O . LEU A 1 80 ? 8.419 -2.691 -3.651 1.00 95.00 80 LEU A O 1
ATOM 616 N N . CYS A 1 81 ? 7.788 -1.410 -1.915 1.00 95.19 81 CYS A N 1
ATOM 617 C CA . CYS A 1 81 ? 8.251 -0.163 -2.522 1.00 95.19 81 CYS A CA 1
ATOM 618 C C . CYS A 1 81 ? 9.764 -0.189 -2.776 1.00 95.19 81 CYS A C 1
ATOM 620 O O . CYS A 1 81 ? 10.221 0.204 -3.850 1.00 95.19 81 CYS A O 1
ATOM 622 N N . LEU A 1 82 ? 10.554 -0.701 -1.825 1.00 94.38 82 LEU A N 1
ATOM 623 C CA . LEU A 1 82 ? 11.996 -0.884 -2.015 1.00 94.38 82 LEU A CA 1
ATOM 624 C C . LEU A 1 82 ? 12.295 -1.870 -3.149 1.00 94.38 82 LEU A C 1
ATOM 626 O O . LEU A 1 82 ? 13.171 -1.601 -3.971 1.00 94.38 82 LEU A O 1
ATOM 630 N N . LEU A 1 83 ? 11.549 -2.974 -3.238 1.00 93.50 83 LEU A N 1
ATOM 631 C CA . LEU A 1 83 ? 11.682 -3.943 -4.326 1.00 93.50 83 LEU A CA 1
ATOM 632 C C . LEU A 1 83 ? 11.399 -3.300 -5.692 1.00 93.50 83 LEU A C 1
ATOM 634 O O . LEU A 1 83 ? 12.160 -3.525 -6.633 1.00 93.50 83 LEU A O 1
ATOM 638 N N . ALA A 1 84 ? 10.362 -2.465 -5.796 1.00 92.62 84 ALA A N 1
ATOM 639 C CA . ALA A 1 84 ? 10.017 -1.742 -7.019 1.00 92.62 84 ALA A CA 1
ATOM 640 C C . ALA A 1 84 ? 11.064 -0.690 -7.408 1.00 92.62 84 ALA A C 1
ATOM 642 O O . ALA A 1 84 ? 11.418 -0.579 -8.585 1.00 92.62 84 ALA A O 1
ATOM 643 N N . ILE A 1 85 ? 11.591 0.064 -6.436 1.00 93.50 85 ILE A N 1
ATOM 644 C CA . ILE A 1 85 ? 12.653 1.056 -6.667 1.00 93.50 85 ILE A CA 1
ATOM 645 C C . ILE A 1 85 ? 13.917 0.347 -7.166 1.00 93.50 85 ILE A C 1
ATOM 647 O O . ILE A 1 85 ? 14.437 0.694 -8.226 1.00 93.50 85 ILE A O 1
ATOM 651 N N . CYS A 1 86 ? 14.360 -0.707 -6.476 1.00 91.38 86 CYS A N 1
ATOM 652 C CA . CYS A 1 86 ? 15.494 -1.528 -6.909 1.00 91.38 86 CYS A CA 1
ATOM 653 C C . CYS A 1 86 ? 15.251 -2.139 -8.297 1.00 91.38 86 CYS A C 1
ATOM 655 O O . CYS A 1 86 ? 16.125 -2.086 -9.166 1.00 91.38 86 CYS A O 1
ATOM 657 N N . GLY A 1 87 ? 14.041 -2.656 -8.526 1.00 88.69 87 GLY A N 1
ATOM 658 C CA . GLY A 1 87 ? 13.590 -3.207 -9.802 1.00 88.69 87 GLY A CA 1
ATOM 659 C C . GLY A 1 87 ? 13.626 -2.192 -10.952 1.00 88.69 87 GLY A C 1
ATOM 660 O O . GLY A 1 87 ? 13.875 -2.543 -12.102 1.00 88.69 87 GLY A O 1
ATOM 661 N N . SER A 1 88 ? 13.427 -0.914 -10.646 1.00 86.81 88 SER A N 1
ATOM 662 C CA . SER A 1 88 ? 13.455 0.163 -11.637 1.00 86.81 88 SER A CA 1
ATOM 663 C C . SER A 1 88 ? 14.878 0.641 -11.953 1.00 86.81 88 SER A C 1
ATOM 665 O O . SER A 1 88 ? 15.120 1.117 -13.066 1.00 86.81 88 SER A O 1
ATOM 667 N N . CYS A 1 89 ? 15.810 0.511 -10.997 1.00 84.25 89 CYS A N 1
ATOM 668 C CA . CYS A 1 89 ? 17.166 1.064 -11.076 1.00 84.25 89 CYS A CA 1
ATOM 669 C C . CYS A 1 89 ? 18.215 0.133 -11.701 1.00 84.25 89 CYS A C 1
ATOM 671 O O . CYS A 1 89 ? 19.137 0.637 -12.343 1.00 84.25 89 CYS A O 1
ATOM 673 N N . CYS A 1 90 ? 18.121 -1.190 -11.535 1.00 76.69 90 CYS A N 1
ATOM 674 C CA . CYS A 1 90 ? 19.097 -2.109 -12.141 1.00 76.69 90 CYS A CA 1
ATOM 675 C C . CYS A 1 90 ? 18.536 -2.718 -13.442 1.00 76.69 90 CYS A C 1
ATOM 677 O O . CYS A 1 90 ? 17.329 -2.788 -13.625 1.00 76.69 90 CYS A O 1
ATOM 679 N N . GLY A 1 91 ? 19.401 -3.087 -14.393 1.00 69.00 91 GLY A N 1
ATOM 680 C CA . GLY A 1 91 ? 19.011 -3.544 -15.741 1.00 69.00 91 GLY A CA 1
ATOM 681 C C . GLY A 1 91 ? 18.337 -4.929 -15.788 1.00 69.00 91 GLY A C 1
ATOM 682 O O . GLY A 1 91 ? 17.382 -5.208 -15.073 1.00 69.00 91 GLY A O 1
ATOM 683 N N . ASN A 1 92 ? 18.829 -5.840 -16.637 1.00 67.75 92 ASN A N 1
ATOM 684 C CA . ASN A 1 92 ? 18.153 -7.121 -16.924 1.00 67.75 92 ASN A CA 1
ATOM 685 C C . ASN A 1 92 ? 17.857 -8.005 -15.695 1.00 67.75 92 ASN A C 1
ATOM 687 O O . ASN A 1 92 ? 16.832 -8.684 -15.677 1.00 67.75 92 ASN A O 1
ATOM 691 N N . SER A 1 93 ? 18.696 -7.979 -14.654 1.00 67.50 93 SER A N 1
ATOM 692 C CA . SER A 1 93 ? 18.483 -8.767 -13.427 1.00 67.50 93 SER A CA 1
ATOM 693 C C . SER A 1 93 ? 17.284 -8.303 -12.585 1.00 67.50 93 SER A C 1
ATOM 695 O O . SER A 1 93 ? 16.871 -9.008 -11.668 1.00 67.50 93 SER A O 1
ATOM 697 N N . CYS A 1 94 ? 16.698 -7.143 -12.891 1.00 77.88 94 CYS A N 1
ATOM 698 C CA . CYS A 1 94 ? 15.606 -6.555 -12.119 1.00 77.88 94 CYS A CA 1
ATOM 699 C C . CYS A 1 94 ? 14.200 -6.836 -12.649 1.00 77.88 94 CYS A C 1
ATOM 701 O O . CYS A 1 94 ? 13.223 -6.516 -11.971 1.00 77.88 94 CYS A O 1
ATOM 703 N N . LYS A 1 95 ? 14.059 -7.492 -13.804 1.00 81.56 95 LYS A N 1
ATOM 704 C CA . LYS A 1 95 ? 12.732 -7.857 -14.328 1.00 81.56 95 LYS A CA 1
ATOM 705 C C . LYS A 1 95 ? 11.976 -8.791 -13.391 1.00 81.56 95 LYS A C 1
ATOM 707 O O . LYS A 1 95 ? 10.789 -8.601 -13.154 1.00 81.56 95 LYS A O 1
ATOM 712 N N . THR A 1 96 ? 12.678 -9.763 -12.813 1.00 88.19 96 THR A N 1
ATOM 713 C CA . THR A 1 96 ? 12.098 -10.676 -11.823 1.00 88.19 96 THR A CA 1
ATOM 714 C C . THR A 1 96 ? 11.649 -9.921 -10.572 1.00 88.19 96 THR A C 1
ATOM 716 O O . THR A 1 96 ? 10.603 -10.241 -10.022 1.00 88.19 96 THR A O 1
ATOM 719 N N . ALA A 1 97 ? 12.386 -8.885 -10.153 1.00 90.88 97 ALA A N 1
ATOM 720 C CA . ALA A 1 97 ? 11.994 -8.043 -9.023 1.00 90.88 97 ALA A CA 1
ATOM 721 C C . ALA A 1 9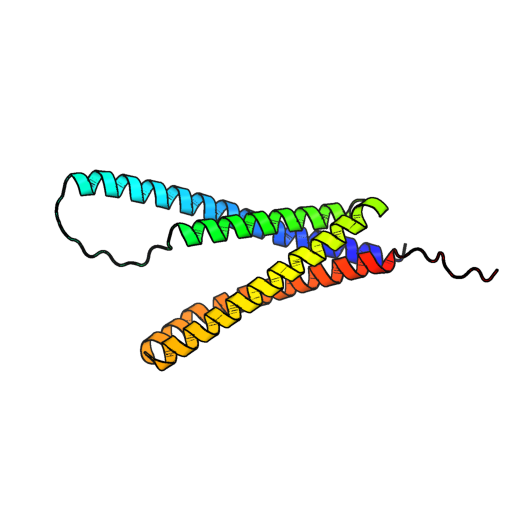7 ? 10.717 -7.240 -9.325 1.00 90.88 97 ALA A C 1
ATOM 723 O O . ALA A 1 97 ? 9.827 -7.197 -8.482 1.00 90.88 97 ALA A O 1
ATOM 724 N N . LEU A 1 98 ? 10.586 -6.680 -10.535 1.00 90.31 98 LEU A N 1
ATOM 725 C CA . LEU A 1 98 ? 9.363 -5.993 -10.973 1.00 90.31 98 LEU A CA 1
ATOM 726 C C . LEU A 1 98 ? 8.164 -6.945 -11.087 1.00 90.31 98 LEU A C 1
ATOM 728 O O . LEU A 1 98 ? 7.057 -6.576 -10.702 1.00 90.31 98 LEU A O 1
ATOM 732 N N . LEU A 1 99 ? 8.378 -8.175 -11.563 1.00 90.88 99 LEU A N 1
ATOM 733 C CA . LEU A 1 99 ? 7.324 -9.188 -11.645 1.00 90.88 99 LEU A CA 1
ATOM 734 C C . LEU A 1 99 ? 6.865 -9.643 -10.252 1.00 90.88 99 LEU A C 1
ATOM 736 O O . LEU A 1 99 ? 5.665 -9.727 -10.000 1.00 90.88 99 LEU A O 1
ATOM 740 N N . LEU 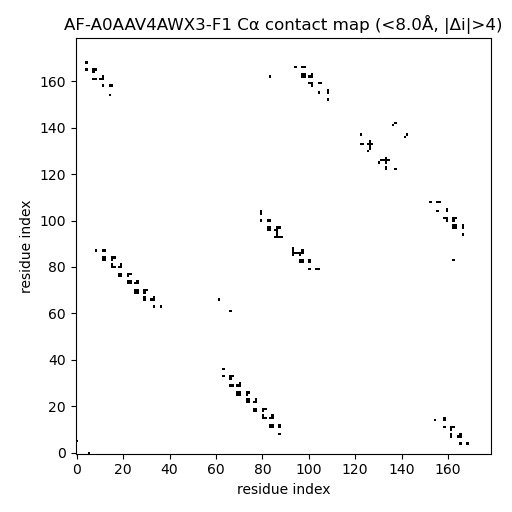A 1 100 ? 7.808 -9.904 -9.339 1.00 92.69 100 LEU A N 1
ATOM 741 C CA . LEU A 1 100 ? 7.500 -10.228 -7.944 1.00 92.69 100 LEU A CA 1
ATOM 742 C C . LEU A 1 100 ? 6.766 -9.072 -7.263 1.00 92.69 100 LEU A C 1
ATOM 744 O O . LEU A 1 100 ? 5.766 -9.308 -6.592 1.00 92.69 100 LEU A O 1
ATOM 748 N N . PHE A 1 101 ? 7.220 -7.835 -7.478 1.00 94.12 101 PHE A N 1
ATOM 749 C CA . PHE A 1 101 ? 6.529 -6.642 -7.005 1.00 94.12 101 PHE A CA 1
ATOM 750 C C . PHE A 1 101 ? 5.080 -6.603 -7.506 1.00 94.12 101 PHE A C 1
ATOM 752 O O . PHE A 1 101 ? 4.168 -6.547 -6.688 1.00 94.12 101 PHE A O 1
ATOM 759 N N . ALA A 1 102 ? 4.855 -6.713 -8.819 1.00 93.75 102 ALA A N 1
ATOM 760 C CA . ALA A 1 102 ? 3.512 -6.685 -9.397 1.00 93.75 102 ALA A CA 1
ATOM 761 C C . ALA A 1 102 ? 2.618 -7.812 -8.849 1.00 93.75 102 ALA A C 1
ATOM 763 O O . ALA A 1 102 ? 1.445 -7.582 -8.557 1.00 93.75 102 ALA A O 1
ATOM 764 N N . PHE A 1 103 ? 3.173 -9.013 -8.663 1.00 95.19 103 PHE A N 1
ATOM 765 C CA . PHE A 1 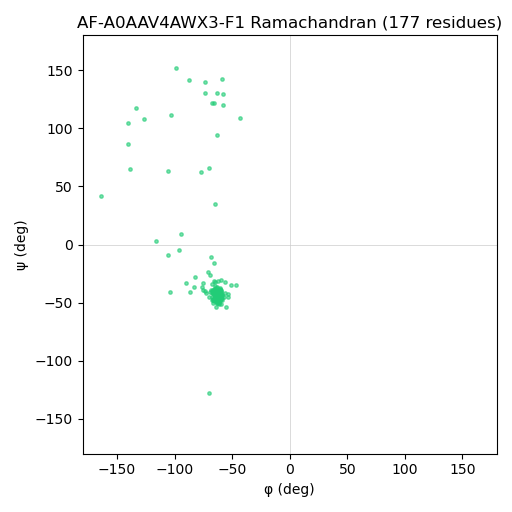103 ? 2.454 -10.150 -8.092 1.00 95.19 103 PHE A CA 1
ATOM 766 C C . PHE A 1 103 ? 2.026 -9.897 -6.641 1.00 95.19 103 PHE A C 1
ATOM 768 O O . PHE A 1 103 ? 0.844 -10.015 -6.320 1.00 95.19 103 PHE A O 1
ATOM 775 N N . PHE A 1 104 ? 2.960 -9.522 -5.762 1.00 95.00 104 PHE A N 1
ATOM 776 C CA . PHE A 1 104 ? 2.647 -9.269 -4.354 1.00 95.00 104 PHE A CA 1
ATOM 777 C C . PHE A 1 104 ? 1.749 -8.046 -4.169 1.00 95.00 104 PHE A C 1
ATOM 779 O O . PHE A 1 104 ? 0.821 -8.100 -3.366 1.00 95.00 104 PHE A O 1
ATOM 786 N N . GLN A 1 105 ? 1.965 -6.983 -4.946 1.00 93.94 105 GLN A N 1
ATOM 787 C CA . GLN A 1 105 ? 1.097 -5.809 -4.935 1.00 93.94 105 GLN A CA 1
ATOM 788 C C . GLN A 1 105 ? -0.327 -6.176 -5.373 1.00 93.94 105 GLN A C 1
ATOM 790 O O . GLN A 1 105 ? -1.291 -5.758 -4.743 1.00 93.94 105 GLN A O 1
ATOM 795 N N . GLY A 1 106 ? -0.478 -7.036 -6.386 1.00 92.94 106 GLY A N 1
ATOM 796 C CA . GLY A 1 106 ? -1.782 -7.568 -6.788 1.00 92.94 106 GLY A CA 1
ATOM 797 C C . GLY A 1 106 ? -2.488 -8.357 -5.678 1.00 92.94 106 GLY A C 1
ATOM 798 O O . GLY A 1 106 ? -3.702 -8.230 -5.512 1.00 92.94 106 GLY A O 1
ATOM 799 N N . LEU A 1 107 ? -1.745 -9.136 -4.881 1.00 94.75 107 LEU A N 1
ATOM 800 C CA . LEU A 1 107 ? -2.303 -9.834 -3.715 1.00 94.75 107 LEU A CA 1
ATOM 801 C C . LEU A 1 107 ? -2.754 -8.863 -2.615 1.00 94.75 107 LEU A C 1
ATOM 803 O O . LEU A 1 107 ? -3.800 -9.098 -2.009 1.00 94.75 107 LEU A O 1
ATOM 807 N N . ILE A 1 108 ? -2.003 -7.783 -2.374 1.00 91.94 108 ILE A N 1
ATOM 808 C CA . ILE A 1 108 ? -2.388 -6.731 -1.419 1.00 91.94 108 ILE A CA 1
ATOM 809 C C . ILE A 1 108 ? -3.668 -6.042 -1.881 1.00 91.94 108 ILE A C 1
ATOM 811 O O . ILE A 1 108 ? -4.635 -6.027 -1.125 1.00 91.94 108 ILE A O 1
ATOM 815 N N . ILE A 1 109 ? -3.725 -5.602 -3.140 1.00 92.94 109 ILE A N 1
ATOM 816 C CA . ILE A 1 109 ? -4.921 -4.994 -3.739 1.00 92.94 109 ILE A CA 1
ATOM 817 C C . ILE A 1 109 ? -6.142 -5.912 -3.567 1.00 92.94 109 ILE A C 1
ATOM 819 O O . ILE A 1 109 ? -7.222 -5.469 -3.169 1.00 92.94 109 ILE A O 1
ATOM 823 N N . LEU A 1 110 ? -5.991 -7.216 -3.827 1.00 94.50 110 LEU A N 1
ATOM 824 C CA . LEU A 1 110 ? -7.086 -8.175 -3.666 1.00 94.50 110 LEU A CA 1
ATOM 825 C C . LEU A 1 110 ? -7.531 -8.307 -2.200 1.00 94.50 110 LEU A C 1
ATOM 827 O O . LEU A 1 110 ? -8.735 -8.369 -1.922 1.00 94.50 110 LEU A O 1
ATOM 831 N N . ALA A 1 111 ? -6.580 -8.349 -1.265 1.00 90.75 111 ALA A N 1
ATOM 832 C CA . ALA A 1 111 ? -6.864 -8.398 0.165 1.00 90.75 111 ALA A CA 1
ATOM 833 C C . ALA A 1 111 ? -7.577 -7.123 0.643 1.00 90.75 111 ALA A C 1
ATOM 835 O O . ALA A 1 111 ? -8.546 -7.212 1.397 1.00 90.75 111 ALA A O 1
ATOM 836 N N . GLU A 1 112 ? -7.156 -5.958 0.156 1.00 89.12 112 GLU A N 1
ATOM 837 C CA . GLU A 1 112 ? -7.751 -4.656 0.452 1.00 89.12 112 GLU A CA 1
ATOM 838 C C . GLU A 1 112 ? -9.184 -4.537 -0.056 1.00 89.12 112 GLU A C 1
ATOM 840 O O . GLU A 1 112 ? -10.078 -4.174 0.710 1.00 89.12 112 GLU A O 1
ATOM 845 N N . ILE A 1 113 ? -9.433 -4.910 -1.314 1.00 91.31 113 ILE A N 1
ATOM 846 C CA . ILE A 1 113 ? -10.786 -4.938 -1.882 1.00 91.31 113 ILE A CA 1
ATOM 847 C C . ILE A 1 113 ? -11.673 -5.887 -1.072 1.00 91.31 113 ILE A C 1
ATOM 849 O O . ILE A 1 113 ? -12.797 -5.533 -0.715 1.00 91.31 113 ILE A O 1
ATOM 853 N N . THR A 1 114 ? -11.167 -7.077 -0.739 1.00 93.25 114 THR A N 1
ATOM 854 C CA . THR A 1 114 ? -11.912 -8.060 0.062 1.00 93.25 114 THR A CA 1
ATOM 855 C C . THR A 1 114 ? -12.252 -7.499 1.441 1.00 93.25 114 THR A C 1
ATOM 857 O O . THR A 1 114 ? -13.402 -7.576 1.875 1.00 93.25 114 THR A O 1
ATOM 860 N N . TRP A 1 115 ? -11.276 -6.898 2.124 1.00 89.19 115 TRP A N 1
ATOM 861 C CA . TRP A 1 115 ? -11.475 -6.273 3.427 1.00 89.19 115 TRP A CA 1
ATOM 862 C C . TRP A 1 115 ? -12.488 -5.126 3.356 1.00 89.19 115 TRP A C 1
ATOM 864 O O . TRP A 1 115 ? -13.422 -5.086 4.157 1.00 89.19 115 TRP A O 1
ATOM 874 N N . PHE A 1 116 ? -12.372 -4.248 2.360 1.00 88.06 116 PHE A N 1
ATOM 875 C CA . PHE A 1 116 ? -13.292 -3.132 2.158 1.00 88.06 116 PHE A CA 1
ATOM 876 C C . PHE A 1 116 ? -14.731 -3.611 1.920 1.00 88.06 116 PHE A C 1
ATOM 878 O O . PHE A 1 116 ? -15.665 -3.102 2.541 1.00 88.06 116 PHE A O 1
ATOM 885 N N . VAL A 1 117 ? -14.922 -4.649 1.099 1.00 90.44 117 VAL A N 1
ATOM 886 C CA . VAL A 1 117 ? -16.238 -5.273 0.882 1.00 90.44 117 VAL A CA 1
ATOM 887 C C . VAL A 1 117 ? -16.808 -5.836 2.188 1.00 90.44 117 VAL A C 1
ATOM 889 O O . VAL A 1 117 ? -17.987 -5.631 2.480 1.00 90.44 117 VAL A O 1
ATOM 892 N N . LEU A 1 118 ? -15.991 -6.501 3.010 1.00 90.94 118 LEU A N 1
ATOM 893 C CA . LEU A 1 118 ? -16.429 -7.014 4.313 1.00 90.94 118 LEU A CA 1
ATOM 894 C C . LEU A 1 118 ? -16.831 -5.888 5.276 1.00 90.94 118 LEU A C 1
ATOM 896 O O . LEU A 1 118 ? -17.850 -6.012 5.960 1.00 90.94 118 LEU A O 1
ATOM 900 N N . VAL A 1 119 ? -16.081 -4.783 5.299 1.00 86.81 119 VAL A N 1
ATOM 901 C CA . VAL A 1 119 ? -16.417 -3.590 6.092 1.00 86.81 119 VAL A CA 1
ATOM 902 C C . VAL A 1 119 ? -17.750 -2.999 5.635 1.00 86.81 119 VAL A C 1
ATOM 904 O O . VAL A 1 119 ? -18.614 -2.745 6.474 1.00 86.81 119 VAL A O 1
ATOM 907 N N . LEU A 1 120 ? -17.970 -2.853 4.324 1.00 87.31 120 LEU A N 1
ATOM 908 C CA . LEU A 1 120 ? -19.243 -2.368 3.785 1.00 87.31 120 LEU A CA 1
ATOM 909 C C . LEU A 1 120 ? -20.416 -3.271 4.181 1.00 87.31 120 LEU A C 1
ATOM 911 O O . LEU A 1 120 ? -21.448 -2.771 4.627 1.00 87.31 120 LEU A O 1
ATOM 915 N N . ILE A 1 121 ? -20.257 -4.594 4.087 1.00 90.25 121 ILE A N 1
ATOM 916 C CA . ILE A 1 121 ? -21.283 -5.548 4.534 1.00 90.25 121 ILE A CA 1
ATOM 917 C C . ILE A 1 121 ? -21.566 -5.374 6.034 1.00 90.25 121 ILE A C 1
ATOM 919 O O . ILE A 1 121 ? -22.728 -5.408 6.445 1.00 90.25 121 ILE A O 1
ATOM 923 N N . GLY A 1 122 ? -20.528 -5.178 6.851 1.00 87.56 122 GLY A N 1
ATOM 924 C CA . GLY A 1 122 ? -20.660 -4.916 8.285 1.00 87.56 122 GLY A CA 1
ATOM 925 C C . GLY A 1 122 ? -21.447 -3.638 8.579 1.00 87.56 122 GLY A C 1
ATOM 926 O O . GLY A 1 122 ? -22.393 -3.672 9.365 1.00 87.56 122 GLY A O 1
ATOM 927 N N . ILE A 1 123 ? -21.116 -2.542 7.893 1.00 85.19 123 ILE A N 1
ATOM 928 C CA . ILE A 1 123 ? -21.814 -1.254 8.012 1.00 85.19 123 ILE A CA 1
ATOM 929 C C . ILE A 1 123 ? -23.285 -1.396 7.610 1.00 85.19 123 ILE A C 1
ATOM 931 O O . ILE A 1 123 ? -24.163 -0.941 8.339 1.00 85.19 123 ILE A O 1
ATOM 935 N N . VAL A 1 124 ? -23.575 -2.067 6.492 1.00 88.06 124 VAL A N 1
ATOM 936 C CA . VAL A 1 124 ? -24.956 -2.289 6.032 1.00 88.06 124 VAL A CA 1
ATOM 937 C C . VAL A 1 124 ? -25.746 -3.107 7.053 1.00 88.06 124 VAL A C 1
ATOM 939 O O . VAL A 1 124 ? -26.874 -2.746 7.385 1.00 88.06 124 VAL A O 1
ATOM 942 N N . LYS A 1 125 ? -25.159 -4.178 7.603 1.00 88.62 125 LYS A N 1
ATOM 943 C CA . LYS A 1 125 ? -25.805 -4.974 8.658 1.00 88.62 125 LYS A CA 1
ATOM 944 C C . LYS A 1 125 ? -26.075 -4.148 9.915 1.00 88.62 125 LYS A C 1
ATOM 946 O O . LYS A 1 125 ? -27.164 -4.254 10.474 1.00 88.62 125 LYS A O 1
ATOM 951 N N . LEU A 1 126 ? -25.116 -3.323 10.336 1.00 85.75 126 LEU A N 1
ATOM 952 C CA . LEU A 1 126 ? -25.278 -2.440 11.490 1.00 85.75 126 LEU A CA 1
ATOM 953 C C . LEU A 1 126 ? -26.377 -1.401 11.249 1.00 85.75 126 LEU A C 1
ATOM 955 O O . LEU A 1 126 ? -27.188 -1.163 12.135 1.00 85.75 126 LEU A O 1
ATOM 959 N N . TRP A 1 127 ? -26.447 -0.833 10.046 1.00 85.88 127 TRP A N 1
ATOM 960 C CA . TRP A 1 127 ? -27.482 0.128 9.673 1.00 85.88 127 TRP A CA 1
ATOM 961 C C . TRP A 1 127 ? -28.884 -0.491 9.668 1.00 85.88 127 TRP A C 1
ATOM 963 O O . TRP A 1 127 ? -29.829 0.137 10.137 1.00 85.88 127 TRP A O 1
ATOM 973 N N . ILE A 1 128 ? -29.019 -1.739 9.207 1.00 90.75 128 ILE A N 1
ATOM 974 C CA . ILE A 1 128 ? -30.289 -2.481 9.266 1.00 90.75 128 ILE A CA 1
ATOM 975 C C . ILE A 1 128 ? -30.690 -2.769 10.720 1.00 90.75 128 ILE A C 1
ATOM 977 O O . ILE A 1 128 ? -31.866 -2.666 11.059 1.00 90.75 128 ILE A O 1
ATOM 981 N N . ALA A 1 129 ? -29.729 -3.130 11.576 1.00 92.12 129 ALA A N 1
ATOM 982 C CA . ALA A 1 129 ? -29.996 -3.435 12.979 1.00 92.12 129 ALA A CA 1
ATOM 983 C C . ALA A 1 129 ? -30.315 -2.178 13.810 1.00 92.12 129 ALA A C 1
ATOM 985 O O . ALA A 1 129 ? -31.231 -2.208 14.626 1.00 92.12 129 ALA A O 1
ATOM 986 N N . ASN A 1 130 ? -29.581 -1.083 13.588 1.00 91.88 130 ASN A N 1
ATOM 987 C CA . ASN A 1 130 ? -29.670 0.176 14.328 1.00 91.88 130 ASN A CA 1
ATOM 988 C C . ASN A 1 130 ? -29.522 1.378 13.370 1.00 91.88 130 ASN A C 1
ATOM 990 O O . ASN A 1 130 ? -28.422 1.916 13.204 1.00 91.88 130 ASN A O 1
ATOM 994 N N . PRO A 1 131 ? -30.615 1.861 12.753 1.00 87.50 131 PRO A N 1
ATOM 995 C CA . PRO A 1 131 ? -30.542 2.868 11.689 1.00 87.50 131 PRO A CA 1
ATOM 996 C C . PRO A 1 131 ? -30.001 4.230 12.151 1.00 87.50 131 PRO A C 1
ATOM 998 O O . PRO A 1 131 ? -29.313 4.902 11.383 1.00 87.50 131 PRO A O 1
ATOM 1001 N N . ILE A 1 132 ? -30.262 4.625 13.404 1.00 88.44 132 ILE A N 1
ATOM 1002 C CA . ILE A 1 132 ? -29.808 5.908 13.972 1.00 88.44 132 ILE A CA 1
ATOM 1003 C C . ILE A 1 132 ? -28.288 5.905 14.184 1.00 88.44 132 ILE A C 1
ATOM 1005 O O . ILE A 1 132 ? -27.603 6.868 13.846 1.00 88.44 132 ILE A O 1
ATOM 1009 N N . GLU A 1 133 ? -27.750 4.820 14.735 1.00 81.38 133 GLU A N 1
ATOM 1010 C CA . GLU A 1 133 ? -26.318 4.686 15.012 1.00 81.38 133 GLU A CA 1
ATOM 1011 C C . GLU A 1 133 ? -25.526 4.414 13.728 1.00 81.38 133 GLU A C 1
ATOM 1013 O O . GLU A 1 133 ? -24.485 5.031 13.493 1.00 81.38 133 GLU A O 1
ATOM 1018 N N . GLY A 1 134 ? -26.080 3.593 12.830 1.00 78.12 134 GLY A N 1
ATOM 1019 C CA . GLY A 1 134 ? -25.505 3.358 11.510 1.00 78.12 134 GLY A CA 1
ATOM 1020 C C . GLY A 1 134 ? -25.397 4.636 10.671 1.00 78.12 134 GLY A C 1
ATOM 1021 O O . GLY A 1 134 ? -24.378 4.832 10.014 1.00 78.12 134 GLY A O 1
ATOM 1022 N N . GLN A 1 135 ? -26.382 5.546 10.724 1.00 81.56 135 GLN A N 1
ATOM 1023 C CA . GLN A 1 135 ? -26.286 6.832 10.016 1.00 81.56 135 GLN A CA 1
ATOM 1024 C C . GLN A 1 135 ? -25.120 7.697 10.506 1.00 81.56 135 GLN A C 1
ATOM 1026 O O . GLN A 1 135 ? -24.427 8.284 9.677 1.00 81.56 135 GLN A O 1
ATOM 1031 N N . LYS A 1 136 ? -24.878 7.754 11.822 1.00 83.00 136 LYS A N 1
ATOM 1032 C CA . LYS A 1 136 ? -23.763 8.533 12.385 1.00 83.00 136 LYS A CA 1
ATOM 1033 C C . LYS A 1 136 ? -22.415 8.007 11.903 1.00 83.00 136 LYS A C 1
ATOM 1035 O O . LYS A 1 136 ? -21.610 8.770 11.379 1.00 83.00 136 LYS A O 1
ATOM 1040 N N . ILE A 1 137 ? -22.209 6.692 11.989 1.00 78.94 137 ILE A N 1
ATOM 1041 C CA . ILE A 1 137 ? -20.963 6.043 11.551 1.00 78.94 137 ILE A CA 1
ATOM 1042 C C . ILE A 1 137 ? -20.730 6.260 10.050 1.00 78.94 137 ILE A C 1
ATOM 1044 O O . ILE A 1 137 ? -19.614 6.583 9.635 1.00 78.94 137 ILE A O 1
ATOM 1048 N N . VAL A 1 138 ? -21.784 6.125 9.237 1.00 81.62 138 VAL A N 1
ATOM 1049 C CA . VAL A 1 138 ? -21.696 6.325 7.784 1.00 81.62 138 VAL A CA 1
ATOM 1050 C C . VAL A 1 138 ? -21.358 7.772 7.425 1.00 81.62 138 VAL A C 1
ATOM 1052 O O . VAL A 1 138 ? -20.602 8.007 6.486 1.00 81.62 138 VAL A O 1
ATOM 1055 N N . GLN A 1 139 ? -21.889 8.752 8.153 1.00 82.69 139 GLN A N 1
ATOM 1056 C CA . GLN A 1 139 ? -21.615 10.162 7.870 1.00 82.69 139 GLN A CA 1
ATOM 1057 C C . GLN A 1 139 ? -20.231 10.613 8.345 1.00 82.69 139 GLN A C 1
ATOM 1059 O O . GLN A 1 139 ? -19.596 11.413 7.661 1.00 82.69 139 GLN A O 1
ATOM 1064 N N . GLU A 1 140 ? -19.751 10.107 9.481 1.00 80.81 140 GLU A N 1
ATOM 1065 C CA . GLU A 1 140 ? -18.495 10.576 10.077 1.00 80.81 140 GLU A CA 1
ATOM 1066 C C . GLU A 1 140 ? -17.259 9.852 9.525 1.00 80.81 140 GLU A C 1
ATOM 1068 O O . GLU A 1 140 ? -16.237 10.486 9.263 1.00 80.81 140 GLU A O 1
ATOM 1073 N N . ILE A 1 141 ? -17.333 8.533 9.319 1.00 75.31 141 ILE A N 1
ATOM 1074 C CA . ILE A 1 141 ? -16.140 7.706 9.064 1.00 75.31 141 ILE A CA 1
ATOM 1075 C C . ILE A 1 141 ? -16.015 7.328 7.585 1.00 75.31 141 ILE A C 1
ATOM 1077 O O . ILE A 1 141 ? -14.919 7.364 7.018 1.00 75.31 141 ILE A O 1
ATOM 1081 N N . THR A 1 142 ? -17.127 6.987 6.930 1.00 75.38 142 THR A N 1
ATOM 1082 C CA . THR A 1 142 ? -17.113 6.467 5.553 1.00 75.38 142 THR A CA 1
ATOM 1083 C C . THR A 1 142 ? -16.518 7.427 4.515 1.00 75.38 142 THR A C 1
ATOM 1085 O O . THR A 1 142 ? -15.794 6.932 3.650 1.00 75.38 142 THR A O 1
ATOM 1088 N N . PRO A 1 143 ? -16.722 8.762 4.568 1.00 79.81 143 PRO A N 1
ATOM 1089 C CA . PRO A 1 143 ? -16.161 9.656 3.558 1.00 79.81 143 PRO A CA 1
ATOM 1090 C C . PRO A 1 143 ? -14.633 9.708 3.624 1.00 79.81 143 PRO A C 1
ATOM 1092 O O . PRO A 1 143 ? -13.965 9.542 2.608 1.00 79.81 143 PRO A O 1
ATOM 1095 N N . ALA A 1 144 ? -14.069 9.887 4.823 1.00 79.69 144 ALA A N 1
ATOM 1096 C CA . ALA A 1 144 ? -12.625 9.999 5.003 1.00 79.69 144 ALA A CA 1
ATOM 1097 C C . ALA A 1 144 ? -11.917 8.674 4.689 1.00 79.69 144 ALA A C 1
ATOM 1099 O O . ALA A 1 144 ? -10.966 8.655 3.906 1.00 79.69 144 ALA A O 1
ATOM 1100 N N . VAL A 1 145 ? -12.418 7.560 5.235 1.00 80.06 145 VAL A N 1
ATOM 1101 C CA . VAL A 1 145 ? -11.857 6.225 4.973 1.00 80.06 145 VAL A CA 1
ATOM 1102 C C . VAL A 1 145 ? -11.996 5.862 3.496 1.00 80.06 145 VAL A C 1
ATOM 1104 O O . VAL A 1 145 ? -11.038 5.383 2.898 1.00 80.06 145 VAL A O 1
ATOM 1107 N N . GLY A 1 146 ? -13.150 6.143 2.885 1.00 82.38 146 GLY A N 1
ATOM 1108 C CA . GLY A 1 146 ? -13.397 5.869 1.471 1.00 82.38 146 GLY A CA 1
ATOM 1109 C C . GLY A 1 146 ? -12.481 6.661 0.537 1.00 82.38 146 GLY A C 1
ATOM 1110 O O . GLY A 1 146 ? -11.969 6.093 -0.427 1.00 82.38 146 GLY A O 1
ATOM 1111 N N . ILE A 1 147 ? -12.223 7.941 0.830 1.00 86.19 147 ILE A N 1
ATOM 1112 C CA . ILE A 1 147 ? -11.299 8.771 0.041 1.00 86.19 147 ILE A CA 1
ATOM 1113 C C . ILE A 1 147 ? -9.866 8.254 0.172 1.00 86.19 147 ILE A C 1
ATOM 1115 O O . ILE A 1 147 ? -9.213 8.039 -0.847 1.00 86.19 147 ILE A O 1
ATOM 1119 N N . VAL A 1 148 ? -9.385 8.028 1.399 1.00 84.38 148 VAL A N 1
ATOM 1120 C CA . VAL A 1 148 ? -8.016 7.536 1.632 1.00 84.38 148 VAL A CA 1
ATOM 1121 C C . VAL A 1 148 ? -7.812 6.186 0.949 1.00 84.38 148 VAL A C 1
ATOM 1123 O O . VAL A 1 148 ? -6.839 6.017 0.219 1.00 84.38 148 VAL A O 1
ATOM 1126 N N . PHE A 1 149 ? -8.767 5.267 1.109 1.00 86.31 149 PHE A N 1
ATOM 1127 C CA . PHE A 1 149 ? -8.745 3.963 0.452 1.00 86.31 149 PHE A CA 1
ATOM 1128 C C . PHE A 1 149 ? -8.716 4.092 -1.074 1.00 86.31 149 PHE A C 1
ATOM 1130 O O . PHE A 1 149 ? -7.878 3.483 -1.727 1.00 86.31 149 PHE A O 1
ATOM 1137 N N . SER A 1 150 ? -9.580 4.932 -1.651 1.00 88.50 150 SER A N 1
ATOM 1138 C CA . SER A 1 150 ? -9.650 5.109 -3.108 1.00 88.50 150 SER A CA 1
ATOM 1139 C C . SER A 1 150 ? -8.360 5.697 -3.680 1.00 88.50 150 SER A C 1
ATOM 1141 O O . SER A 1 150 ? -7.898 5.254 -4.728 1.00 88.50 150 SER A O 1
ATOM 1143 N N . VAL A 1 151 ? -7.764 6.684 -3.002 1.00 89.12 151 VAL A N 1
ATOM 1144 C CA . VAL A 1 151 ? -6.501 7.297 -3.438 1.00 89.12 151 VAL A CA 1
ATOM 1145 C C . VAL A 1 151 ? -5.361 6.284 -3.377 1.00 89.12 151 VAL A C 1
ATOM 1147 O O . VAL A 1 151 ? -4.618 6.171 -4.350 1.00 89.12 151 VAL A O 1
ATOM 1150 N N . LEU A 1 152 ? -5.241 5.531 -2.279 1.00 88.19 152 LEU A N 1
ATOM 1151 C CA . LEU A 1 152 ? -4.218 4.492 -2.148 1.00 88.19 152 LEU A CA 1
ATOM 1152 C C . LEU A 1 152 ? -4.393 3.416 -3.220 1.00 88.19 152 LEU A C 1
ATOM 1154 O O . LEU A 1 152 ? -3.463 3.182 -3.983 1.00 88.19 152 LEU A O 1
ATOM 1158 N N . LEU A 1 153 ? -5.602 2.877 -3.379 1.00 91.31 153 LEU A N 1
ATOM 1159 C CA . LEU A 1 153 ? -5.899 1.850 -4.376 1.00 91.31 153 LEU A CA 1
ATOM 1160 C C . LEU A 1 153 ? -5.540 2.301 -5.802 1.00 91.31 153 LEU A C 1
ATOM 1162 O O . LEU A 1 153 ? -4.968 1.536 -6.576 1.00 91.31 153 LEU A O 1
ATOM 1166 N N . VAL A 1 154 ? -5.835 3.557 -6.159 1.00 93.44 154 VAL A N 1
ATOM 1167 C CA . VAL A 1 154 ? -5.450 4.117 -7.465 1.00 93.44 154 VAL A CA 1
ATOM 1168 C C . VAL A 1 154 ? -3.930 4.179 -7.613 1.00 93.44 154 VAL A C 1
ATOM 1170 O O . VAL A 1 154 ? -3.413 3.804 -8.667 1.00 93.44 154 VAL A O 1
ATOM 1173 N N . LEU A 1 155 ? -3.206 4.628 -6.584 1.00 91.62 155 LEU A N 1
ATOM 1174 C CA . LEU A 1 155 ? -1.742 4.665 -6.614 1.00 91.62 155 LEU A CA 1
ATOM 1175 C C . LEU A 1 155 ? -1.153 3.260 -6.779 1.00 91.62 155 LEU A C 1
ATOM 1177 O O . LEU A 1 155 ? -0.270 3.075 -7.614 1.00 91.62 155 LEU A O 1
ATOM 1181 N N . GLU A 1 156 ? -1.677 2.272 -6.061 1.00 91.69 156 GLU A N 1
ATOM 1182 C CA . GLU A 1 156 ? -1.227 0.882 -6.151 1.00 91.69 156 GLU A CA 1
ATOM 1183 C C . GLU A 1 156 ? -1.472 0.275 -7.535 1.00 91.69 156 GLU A C 1
ATOM 1185 O O . GLU A 1 156 ? -0.577 -0.333 -8.129 1.00 91.69 156 GLU A O 1
ATOM 1190 N N . VAL A 1 157 ? -2.658 0.498 -8.109 1.00 94.06 157 VAL A N 1
ATOM 1191 C CA . VAL A 1 157 ? -2.975 0.053 -9.474 1.00 94.06 157 VAL A CA 1
ATOM 1192 C C . VAL A 1 157 ? -2.037 0.708 -10.491 1.00 94.06 157 VAL A C 1
ATOM 1194 O O . VAL A 1 157 ? -1.529 0.025 -11.384 1.00 94.06 157 VAL A O 1
ATOM 1197 N N . LEU A 1 158 ? -1.749 2.006 -10.349 1.00 93.06 158 LEU A N 1
ATOM 1198 C CA . LEU A 1 158 ? -0.790 2.700 -11.214 1.00 93.06 158 LEU A CA 1
ATOM 1199 C C . LEU A 1 158 ? 0.627 2.128 -11.084 1.00 93.06 158 LEU A C 1
ATOM 1201 O O . LEU A 1 158 ? 1.325 2.018 -12.095 1.00 93.06 158 LEU A O 1
ATOM 1205 N N . GLN A 1 159 ? 1.050 1.726 -9.882 1.00 93.06 159 GLN A N 1
ATOM 1206 C CA . GLN A 1 159 ? 2.341 1.064 -9.689 1.00 93.06 159 GLN A CA 1
ATOM 1207 C C . GLN A 1 159 ? 2.393 -0.296 -10.394 1.00 93.06 159 GLN A C 1
ATOM 1209 O O . GLN A 1 159 ? 3.381 -0.587 -11.070 1.00 93.06 159 GLN A O 1
ATOM 1214 N N . VAL A 1 160 ? 1.336 -1.110 -10.281 1.00 93.75 160 VAL A N 1
ATOM 1215 C CA . VAL A 1 160 ? 1.254 -2.412 -10.965 1.00 93.75 160 VAL A CA 1
ATOM 1216 C C . VAL A 1 160 ? 1.291 -2.225 -12.480 1.00 93.75 160 VAL A C 1
ATOM 1218 O O . VAL A 1 160 ? 2.087 -2.877 -13.155 1.00 93.75 160 VAL A O 1
ATOM 1221 N N . ILE A 1 161 ? 0.494 -1.299 -13.022 1.00 93.19 161 ILE A N 1
ATOM 1222 C CA . ILE A 1 161 ? 0.485 -0.996 -14.461 1.00 93.19 161 ILE A CA 1
ATOM 1223 C C . ILE A 1 161 ? 1.872 -0.534 -14.922 1.00 93.19 161 ILE A C 1
ATOM 1225 O O . ILE A 1 161 ? 2.382 -1.046 -15.917 1.00 93.19 161 ILE A O 1
ATOM 1229 N N . GLY A 1 162 ? 2.510 0.384 -14.189 1.00 89.88 162 GLY A N 1
ATOM 1230 C CA . GLY A 1 162 ? 3.857 0.859 -14.511 1.00 89.88 162 GLY A CA 1
ATOM 1231 C C . GLY A 1 162 ? 4.894 -0.267 -14.514 1.00 89.88 162 GLY A C 1
ATOM 1232 O O . GLY A 1 162 ? 5.688 -0.373 -15.449 1.00 89.88 162 GLY A O 1
ATOM 1233 N N . ALA A 1 163 ? 4.848 -1.156 -13.519 1.00 90.31 163 ALA A N 1
ATOM 1234 C CA . ALA A 1 163 ? 5.737 -2.314 -13.449 1.00 90.31 163 ALA A CA 1
ATOM 1235 C C . ALA A 1 163 ? 5.532 -3.279 -14.630 1.00 90.31 163 ALA A C 1
ATOM 1237 O O . ALA A 1 163 ? 6.512 -3.744 -15.214 1.00 90.31 163 ALA A O 1
ATOM 1238 N N . LEU A 1 164 ? 4.280 -3.543 -15.019 1.00 90.12 164 LEU A N 1
ATOM 1239 C CA . LEU A 1 164 ? 3.952 -4.412 -16.153 1.00 90.12 164 LEU A CA 1
ATOM 1240 C C . LEU A 1 164 ? 4.373 -3.808 -17.499 1.00 90.12 164 LEU A C 1
ATOM 1242 O O . LEU A 1 164 ? 4.904 -4.532 -18.340 1.00 90.12 164 LEU A O 1
ATOM 1246 N N . ILE A 1 165 ? 4.198 -2.495 -17.693 1.00 89.50 165 ILE A N 1
ATOM 1247 C CA . ILE A 1 165 ? 4.662 -1.800 -18.905 1.00 89.50 165 ILE A CA 1
ATOM 1248 C C . ILE A 1 165 ? 6.178 -1.961 -19.044 1.00 89.50 165 ILE A C 1
ATOM 1250 O O . ILE A 1 165 ? 6.642 -2.446 -20.076 1.00 89.50 165 ILE A O 1
ATOM 1254 N N . ILE A 1 166 ? 6.939 -1.652 -17.987 1.00 87.06 166 ILE A N 1
ATOM 1255 C CA . ILE A 1 166 ? 8.405 -1.792 -17.988 1.00 87.06 166 ILE A CA 1
ATOM 1256 C C . ILE A 1 166 ? 8.817 -3.246 -18.248 1.00 87.06 166 ILE A C 1
ATOM 1258 O O . ILE A 1 166 ? 9.758 -3.496 -18.999 1.00 87.06 166 ILE A O 1
ATOM 1262 N N . PHE A 1 167 ? 8.109 -4.211 -17.656 1.00 85.94 167 PHE A N 1
ATOM 1263 C CA . PHE A 1 167 ? 8.372 -5.631 -17.880 1.00 85.94 167 PHE A CA 1
ATOM 1264 C C . PHE A 1 167 ? 8.163 -6.038 -19.349 1.00 85.94 167 PHE A C 1
ATOM 1266 O O . PHE A 1 167 ? 8.982 -6.779 -19.893 1.00 85.94 167 PHE A O 1
ATOM 1273 N N . SER A 1 168 ? 7.102 -5.533 -19.989 1.00 84.75 168 SER A N 1
ATOM 1274 C CA . SER A 1 168 ? 6.733 -5.866 -21.372 1.00 84.75 168 SER A CA 1
ATOM 1275 C C . SER A 1 168 ? 7.611 -5.207 -22.444 1.00 84.75 168 SER A C 1
ATOM 1277 O O . SER A 1 168 ? 7.860 -5.814 -23.480 1.00 84.75 168 SER A O 1
ATOM 1279 N N . GLU A 1 169 ? 8.120 -3.991 -22.209 1.00 80.44 169 GLU A N 1
ATOM 1280 C CA . GLU A 1 169 ? 8.918 -3.257 -23.207 1.00 80.44 169 GLU A CA 1
ATOM 1281 C C . GLU A 1 169 ? 10.309 -3.861 -23.447 1.00 80.44 169 GLU A C 1
ATOM 1283 O O . GLU A 1 169 ? 10.900 -3.649 -24.505 1.00 80.44 169 GLU A O 1
ATOM 1288 N N . ASP A 1 170 ? 10.840 -4.607 -22.479 1.00 66.19 170 ASP A N 1
ATOM 1289 C CA . ASP A 1 170 ? 12.183 -5.176 -22.564 1.00 66.19 170 ASP A CA 1
ATOM 1290 C C . ASP A 1 170 ? 12.185 -6.627 -23.102 1.00 66.19 170 ASP A C 1
ATOM 1292 O O . ASP A 1 170 ? 13.225 -7.293 -23.017 1.00 66.19 170 ASP A O 1
ATOM 1296 N N . GLU A 1 171 ? 11.067 -7.177 -23.601 1.00 61.84 171 GLU A N 1
ATOM 1297 C CA . GLU A 1 171 ? 11.114 -8.458 -24.327 1.00 61.84 171 GLU A CA 1
ATOM 1298 C C . GLU A 1 171 ? 12.074 -8.314 -25.523 1.00 61.84 171 GLU A C 1
ATOM 1300 O O . GLU A 1 171 ? 11.889 -7.430 -26.365 1.00 61.84 171 GLU A O 1
ATOM 1305 N N . PRO A 1 172 ? 13.154 -9.117 -25.594 1.00 53.50 172 PRO A N 1
ATOM 1306 C CA . PRO A 1 172 ? 14.113 -8.980 -26.672 1.00 53.50 172 PRO A CA 1
ATOM 1307 C C . PRO A 1 172 ? 13.400 -9.297 -27.984 1.00 53.50 172 PRO A C 1
ATOM 1309 O O . PRO A 1 172 ? 12.759 -10.338 -28.115 1.00 53.50 172 PRO A O 1
ATOM 1312 N N . ALA A 1 173 ? 13.556 -8.418 -28.975 1.00 53.06 173 ALA A N 1
ATOM 1313 C CA . ALA A 1 173 ? 13.124 -8.604 -30.362 1.00 53.06 173 ALA A CA 1
ATOM 1314 C C . ALA A 1 173 ? 13.874 -9.756 -31.077 1.00 53.06 173 ALA A C 1
ATOM 1316 O O . ALA A 1 173 ? 14.180 -9.695 -32.266 1.00 53.06 173 ALA A O 1
ATOM 1317 N N . GLU A 1 174 ? 14.214 -10.815 -30.350 1.00 54.72 174 GLU A N 1
ATOM 1318 C CA . GLU A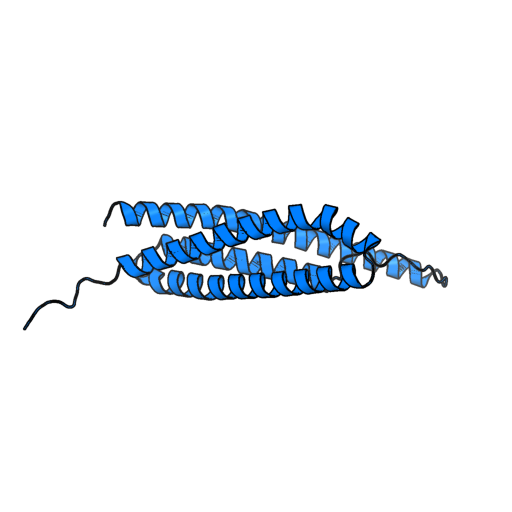 1 174 ? 15.000 -11.957 -30.777 1.00 54.72 174 GLU A CA 1
ATOM 1319 C C . GLU A 1 174 ? 14.074 -13.157 -30.979 1.00 54.72 174 GLU A C 1
ATOM 1321 O O . GLU A 1 174 ? 14.148 -14.154 -30.268 1.00 54.72 174 GLU A O 1
ATOM 1326 N N . LYS A 1 175 ? 13.144 -13.043 -31.938 1.00 51.53 175 LYS A N 1
ATOM 1327 C CA . LYS A 1 175 ? 12.473 -14.208 -32.543 1.00 51.53 175 LYS A CA 1
ATOM 1328 C C . LYS A 1 175 ? 11.742 -13.898 -33.851 1.00 51.53 175 LYS A C 1
ATOM 1330 O O . LYS A 1 175 ? 10.654 -14.397 -34.093 1.00 51.53 175 LYS A O 1
ATOM 1335 N N . ILE A 1 176 ? 12.344 -13.095 -34.728 1.00 54.88 176 ILE A N 1
ATOM 1336 C CA . ILE A 1 176 ? 11.958 -13.073 -36.149 1.00 54.88 176 ILE A CA 1
ATOM 1337 C C . ILE A 1 176 ? 13.231 -12.992 -37.004 1.00 54.88 176 ILE A C 1
ATOM 1339 O O . ILE A 1 176 ? 13.498 -11.999 -37.673 1.00 54.88 176 ILE A O 1
ATOM 1343 N N . ARG A 1 177 ? 14.062 -14.037 -36.964 1.00 51.97 177 ARG A N 1
ATOM 1344 C CA . ARG A 1 177 ? 14.849 -14.405 -38.148 1.00 51.97 177 ARG A CA 1
ATOM 1345 C C . ARG A 1 177 ? 14.162 -15.623 -38.754 1.00 51.97 177 ARG A C 1
ATOM 1347 O O . ARG A 1 177 ? 14.142 -16.652 -38.084 1.00 51.97 177 ARG A O 1
ATOM 1354 N N . PRO A 1 178 ? 13.549 -15.511 -39.942 1.00 60.50 178 PRO A N 1
ATOM 1355 C CA . PRO A 1 178 ? 13.235 -16.699 -40.714 1.00 60.50 178 PRO A CA 1
ATOM 1356 C C . PRO A 1 178 ? 14.572 -17.336 -41.122 1.00 60.50 178 PRO A C 1
ATOM 1358 O O . PRO A 1 178 ? 15.422 -16.650 -41.695 1.00 60.50 178 PRO A O 1
ATOM 1361 N N . GLU A 1 179 ? 14.778 -18.594 -40.726 1.00 69.56 179 GLU A N 1
ATOM 1362 C CA . GLU A 1 179 ? 15.775 -19.475 -41.352 1.00 69.56 179 GLU A CA 1
ATOM 1363 C C . GLU A 1 179 ? 15.353 -19.821 -42.784 1.00 69.56 179 GLU A C 1
ATOM 1365 O O . GLU A 1 179 ? 14.127 -19.956 -43.023 1.00 69.56 179 GLU A O 1
#

pLDDT: mean 82.5, std 14.26, range [43.69, 96.25]

Sequence (179 aa):
MNFSSICCRFFLVTINLIVLIFGVLIIVNGTTAIINYKENTESVKQVSESQNHTSDAPDTAPSYKVLIIVLVYGVALSLLCLLAICGSCCGNSCKTALLLFAFFQGLIILAEITWFVLVLIGIVKLWIANPIEGQKIVQEITPAVGIVFSVLLVLEVLQVIGALIIFSEDEPAEKIRPE

Solvent-accessible surface area (backbone atoms only — not comparable to full-atom values): 9781 Å² total; per-residue (Å²): 135,59,73,68,58,56,53,45,39,55,51,41,39,53,52,29,50,54,53,26,53,52,15,49,51,40,33,55,51,29,51,52,50,52,51,52,53,50,54,55,51,54,55,48,52,66,50,52,78,75,47,98,65,96,69,95,70,83,92,73,72,81,52,72,67,57,45,51,50,51,27,52,49,16,49,52,49,29,54,42,24,50,38,39,39,52,21,59,72,44,68,85,87,15,49,63,38,24,52,51,33,36,52,54,52,50,53,49,52,51,52,48,54,53,48,51,53,53,50,51,54,50,51,52,52,43,28,73,77,38,55,73,63,29,50,51,51,52,67,70,47,45,60,60,55,50,51,55,50,51,54,49,52,51,52,52,51,51,45,36,52,41,36,50,51,61,55,61,72,66,61,73,91,79,83,80,74,85,129

Foldseek 3Di:
DDPVLVVLLVVLLVLLVVQLVVLVVLQVVLVVLLVVVVVVVVVVVVVCVVDPDDDPDDPPDDDSVVSVVSNVVSVVSNVLSVLSNVLSPDPPVSLVSLVVSLVVLVVVLVVLVVVVVVVVVVLVVVCVVPVVVSVVCCVPPVVVVVVVSVVVSVSSVSSSVSSVVSSVVPPPPPDPDDD

Mean predicted aligned error: 8.59 Å

Nearest PDB structures (foldseek):
  7jic-assembly1_B  TM=4.735E-01  e=5.392E-01  Homo sapiens
  8a1g-assembly2_B  TM=3.412E-01  e=5.407E+00  Homo sapiens
  8afz-assembly1_A  TM=2.880E-01  e=5.705E+00  Homo sapiens

InterPro domains:
  IPR018499 Tetraspanin/Peripherin [PF00335] (9-121)

Secondary structure (DSSP, 8-state):
--HHHHHHHHHHHHHHHHHHHHHHHHHHHHHHHHHHHHHHHHHHHHHHTT----------SPPHHHHHHHHHHHHHHHHHHHHHHHHHHSSGGGHHHHHHHHHHHHHHHHHHHHHHHHHHHHHHHHHHH-HHHHHHHHHHTHHHHHHHHHHHHHHHHHHHHHHHHHHHHTS-S-S----

Radius of gyration: 22.82 Å; Cα contacts (8 Å, |Δi|>4): 111; chains: 1; bounding box: 50×30×86 Å